Protein 6O2D (pdb70)

Structure (mmCIF, N/CA/C/O backbone):
data_6O2D
#
_entry.id   6O2D
#
_cell.length_a   55.160
_cell.length_b   55.160
_cell.length_c   206.640
_cell.angle_alpha   90.00
_cell.angle_beta   90.00
_cell.angle_gamma   90.00
#
_symmetry.space_group_name_H-M   'P 41 21 2'
#
loop_
_entity.id
_entity.type
_entity.pdbx_description
1 polymer 'Inner kinetochore subunit cnp3'
2 water water
#
loop_
_atom_site.group_PDB
_atom_site.id
_atom_site.type_symbol
_atom_site.label_atom_id
_atom_site.label_alt_id
_atom_site.label_comp_id
_atom_site.label_asym_id
_atom_site.label_entity_id
_atom_site.label_seq_id
_atom_site.pdbx_PDB_ins_code
_atom_site.Cartn_x
_atom_site.Cartn_y
_atom_site.Cartn_z
_atom_site.occupancy
_atom_site.B_iso_or_equiv
_atom_site.auth_seq_id
_atom_site.auth_comp_id
_atom_site.auth_asym_id
_atom_site.auth_atom_id
_atom_site.pdbx_PDB_model_num
ATOM 1 N N . TYR A 1 13 ? -8.341 42.826 -21.263 1.00 101.02 498 TYR A N 1
ATOM 2 C CA . TYR A 1 13 ? -9.329 43.681 -21.907 1.00 102.70 498 TYR A CA 1
ATOM 3 C C . TYR A 1 13 ? -10.531 42.888 -22.441 1.00 110.64 498 TYR A C 1
ATOM 4 O O . TYR A 1 13 ? -11.598 42.907 -21.822 1.00 116.00 498 TYR A O 1
ATOM 13 N N . LYS A 1 14 ? -10.362 42.193 -23.572 1.00 106.67 499 LYS A N 1
ATOM 14 C CA . LYS A 1 14 ? -11.479 41.481 -24.189 1.00 93.72 499 LYS A CA 1
ATOM 15 C C . LYS A 1 14 ? -11.950 40.326 -23.309 1.00 87.12 499 LYS A C 1
ATOM 16 O O . LYS A 1 14 ? -11.157 39.668 -22.630 1.00 75.69 499 LYS A O 1
ATOM 22 N N . ASP A 1 15 ? -13.264 40.074 -23.346 1.00 87.46 500 ASP A N 1
ATOM 23 C CA . ASP A 1 15 ? -13.869 39.044 -22.505 1.00 89.72 500 ASP A CA 1
ATOM 24 C C . ASP A 1 15 ? -13.736 37.654 -23.117 1.00 94.08 500 ASP A C 1
ATOM 25 O O . ASP A 1 15 ? -13.393 36.691 -22.422 1.00 106.92 500 ASP A O 1
ATOM 30 N N . GLU A 1 16 ? -14.010 37.533 -24.411 1.00 83.24 501 GLU A N 1
ATOM 31 C CA . GLU A 1 16 ? -13.757 36.322 -25.173 1.00 69.13 501 GLU A CA 1
ATOM 32 C C . GLU A 1 16 ? -12.788 36.678 -26.283 1.00 78.78 501 GLU A C 1
ATOM 33 O O . GLU A 1 16 ? -12.889 37.753 -26.881 1.00 91.77 501 GLU A O 1
ATOM 39 N N . ILE A 1 17 ? -11.837 35.791 -26.550 1.00 76.65 502 ILE A N 1
ATOM 40 C CA . ILE A 1 17 ? -10.839 36.024 -27.585 1.00 86.96 502 ILE A CA 1
ATOM 41 C C . ILE A 1 17 ? -10.944 34.894 -28.593 1.00 88.25 502 ILE A C 1
ATOM 42 O O . ILE A 1 17 ? -10.604 33.741 -28.296 1.00 91.43 502 ILE A O 1
ATOM 47 N N . ASN A 1 18 ? -11.419 35.229 -29.782 1.00 87.35 503 ASN A N 1
ATOM 48 C CA . ASN A 1 18 ? -11.474 34.300 -30.890 1.00 97.09 503 ASN A CA 1
ATOM 49 C C . ASN A 1 18 ? -10.231 34.456 -31.752 1.00 99.77 503 ASN A C 1
ATOM 50 O O . ASN A 1 18 ? -9.650 35.541 -31.855 1.00 101.05 503 ASN A O 1
ATOM 55 N N . CYS A 1 19 ? -9.825 33.352 -32.369 1.00 98.68 504 CYS A N 1
ATOM 56 C CA . CYS A 1 19 ? -8.580 33.315 -33.115 1.00 93.86 504 CYS A CA 1
ATOM 57 C C . CYS A 1 19 ? -8.647 32.199 -34.146 1.00 94.35 504 CYS A C 1
ATOM 58 O O . CYS A 1 19 ? -9.387 31.227 -33.982 1.00 93.53 504 CYS A O 1
ATOM 61 N N . GLU A 1 20 ? -7.880 32.366 -35.222 1.00 85.94 505 GLU A N 1
ATOM 62 C CA . GLU A 1 20 ? -7.765 31.351 -36.261 1.00 75.93 505 GLU A CA 1
ATOM 63 C C . GLU A 1 20 ? -6.594 30.439 -35.907 1.00 72.28 505 GLU A C 1
ATOM 64 O O . GLU A 1 20 ? -5.472 30.917 -35.725 1.00 80.62 505 GLU A O 1
ATOM 70 N N . VAL A 1 21 ? -6.846 29.133 -35.798 1.00 71.37 506 VAL A N 1
ATOM 71 C CA . VAL A 1 21 ? -5.832 28.193 -35.340 1.00 66.13 506 VAL A CA 1
ATOM 72 C C . VAL A 1 21 ? -5.735 27.031 -36.314 1.00 66.75 506 VAL A C 1
ATOM 73 O O . VAL A 1 21 ? -6.725 26.632 -36.937 1.00 79.47 506 VAL A O 1
ATOM 77 N N . LEU A 1 22 ? -4.533 26.467 -36.429 1.00 68.68 507 LEU A N 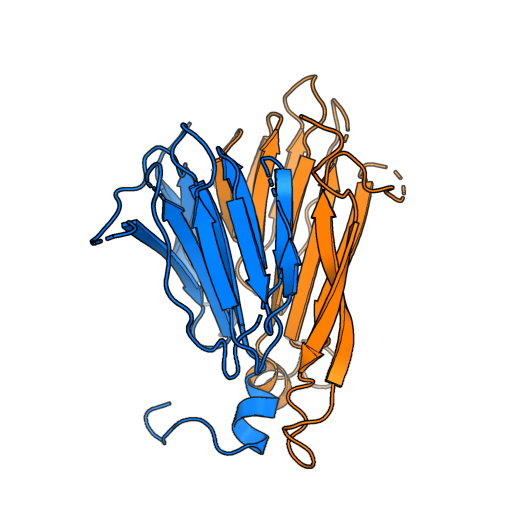1
ATOM 78 C CA . LEU A 1 22 ? -4.364 25.263 -37.235 1.00 66.81 507 LEU A CA 1
ATOM 79 C C . LEU A 1 22 ? -4.856 24.053 -36.466 1.00 78.66 507 LEU A C 1
ATOM 80 O O . LEU A 1 22 ? -4.907 24.047 -35.242 1.00 72.22 507 LEU A O 1
ATOM 85 N N . SER A 1 23 ? -5.208 23.014 -37.204 1.00 83.35 508 SER A N 1
ATOM 86 C CA . SER A 1 23 ? -6.026 21.945 -36.670 1.00 86.23 508 SER A CA 1
ATOM 87 C C . SER A 1 23 ? -5.234 20.732 -36.197 1.00 85.97 508 SER A C 1
ATOM 88 O O . SER A 1 23 ? -5.818 19.878 -35.524 1.00 91.43 508 SER A O 1
ATOM 91 N N . TRP A 1 24 ? -3.931 20.637 -36.492 1.00 86.57 509 TRP A N 1
ATOM 92 C CA . TRP A 1 24 ? -3.170 19.411 -36.211 1.00 80.69 509 TRP A CA 1
ATOM 93 C C . TRP A 1 24 ? -3.875 18.203 -36.838 1.00 83.94 509 TRP A C 1
ATOM 94 O O . TRP A 1 24 ? -3.939 17.116 -36.260 1.00 74.96 509 TRP A O 1
ATOM 105 N N . ASN A 1 25 ? -4.401 18.403 -38.048 1.00 92.12 510 ASN A N 1
ATOM 106 C CA . ASN A 1 25 ? -5.144 17.375 -38.774 1.00 89.58 510 ASN A CA 1
ATOM 107 C C . ASN A 1 25 ? -4.217 16.367 -39.427 1.00 82.59 510 ASN A C 1
ATOM 108 O O . ASN A 1 25 ? -3.258 16.739 -40.088 1.00 83.79 510 ASN A O 1
ATOM 113 N N . PRO A 1 29 ? -2.986 18.608 -43.076 1.00 77.74 514 PRO A N 1
ATOM 114 C CA . PRO A 1 29 ? -2.405 19.114 -41.826 1.00 83.08 514 PRO A CA 1
ATOM 115 C C . PRO A 1 29 ? -2.496 20.634 -41.678 1.00 87.74 514 PRO A C 1
ATOM 116 O O . PRO A 1 29 ? -2.224 21.166 -40.601 1.00 91.85 514 PRO A O 1
ATOM 120 N N . LYS A 1 30 ? -2.873 21.324 -42.752 1.00 85.61 515 LYS A N 1
ATOM 121 C CA . LYS A 1 30 ? -2.910 22.781 -42.770 1.00 91.43 515 LYS A CA 1
ATOM 122 C C . LYS A 1 30 ? -4.320 23.357 -42.658 1.00 98.31 515 LYS A C 1
ATOM 123 O O . LYS A 1 30 ? -4.490 24.579 -42.773 1.00 106.18 515 LYS A O 1
ATOM 129 N N . ALA A 1 31 ? -5.330 22.510 -42.461 1.00 94.53 516 ALA A N 1
ATOM 130 C CA . ALA A 1 31 ? -6.673 23.007 -42.200 1.00 91.84 516 ALA A CA 1
ATOM 131 C C . ALA A 1 31 ? -6.687 23.830 -40.913 1.00 94.39 516 ALA A C 1
ATOM 132 O O . ALA A 1 31 ? -5.855 23.654 -40.021 1.00 85.46 516 ALA A O 1
ATOM 134 N N . SER A 1 32 ? -7.663 24.733 -40.820 1.00 98.10 517 SER A N 1
ATOM 135 C CA . SER A 1 32 ? -7.664 25.743 -39.771 1.00 97.52 517 SER A CA 1
ATOM 136 C C . SER A 1 32 ? -9.072 25.992 -39.269 1.00 99.33 517 SER A C 1
ATOM 137 O O . SER A 1 32 ? -10.054 25.664 -39.933 1.00 110.20 517 SER A O 1
ATOM 140 N N . GLU A 1 33 ? -9.168 26.643 -38.109 1.00 95.05 518 GLU A N 1
ATOM 141 C CA . GLU A 1 33 ? -10.496 26.924 -37.598 1.00 84.14 518 GLU A CA 1
ATOM 142 C C . GLU A 1 33 ? -10.582 28.288 -36.941 1.00 81.82 518 GLU A C 1
ATOM 143 O O . GLU A 1 33 ? -9.597 28.980 -36.689 1.00 73.57 518 GLU A O 1
ATOM 149 N N . GLU A 1 34 ? -11.834 28.595 -36.659 1.00 92.83 519 GLU A N 1
ATOM 150 C CA . GLU A 1 34 ? -12.315 29.627 -35.764 1.00 88.08 519 GLU A CA 1
ATOM 151 C C . GLU A 1 34 ? -12.485 28.954 -34.398 1.00 90.80 519 GLU A C 1
ATOM 152 O O . GLU A 1 34 ? -13.234 27.980 -34.297 1.00 84.26 519 GLU A O 1
ATOM 158 N N . ARG A 1 35 ? -11.777 29.404 -33.356 1.00 90.56 520 ARG A N 1
ATOM 159 C CA . ARG A 1 35 ? -12.095 28.901 -32.015 1.00 79.78 520 ARG A CA 1
ATOM 160 C C . ARG A 1 35 ? -11.717 29.922 -30.939 1.00 88.56 520 ARG A C 1
ATOM 161 O O . ARG A 1 35 ? -10.742 30.677 -31.069 1.00 79.72 520 ARG A O 1
ATOM 169 N N . VAL A 1 36 ? -12.499 29.916 -29.859 1.00 89.55 521 VAL A N 1
ATOM 170 C CA . VAL A 1 36 ? -12.261 30.792 -28.714 1.00 79.56 521 VAL A CA 1
ATOM 171 C C . VAL A 1 36 ? -11.052 30.254 -27.952 1.00 75.86 521 VAL A C 1
ATOM 172 O O . VAL A 1 36 ? -11.107 29.163 -27.378 1.00 86.95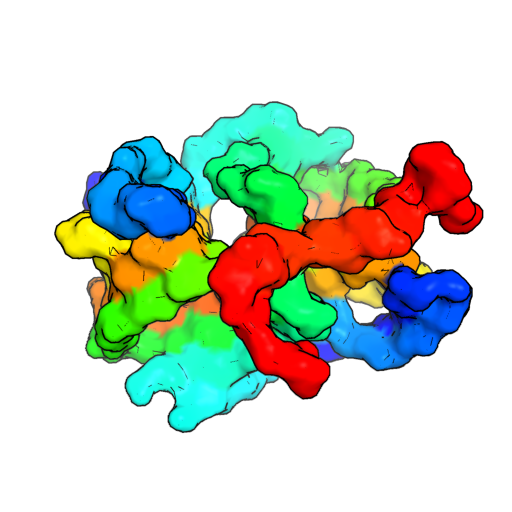 521 VAL A O 1
ATOM 176 N N . VAL A 1 37 ? -9.948 31.002 -27.962 1.00 65.85 522 VAL A N 1
ATOM 177 C CA . VAL A 1 37 ? -8.709 30.543 -27.340 1.00 71.14 522 VAL A CA 1
ATOM 178 C C . VAL A 1 37 ? -8.365 31.334 -26.084 1.00 76.95 522 VAL A C 1
ATOM 179 O O . VAL A 1 37 ? -7.288 31.133 -25.511 1.00 67.53 522 VAL A O 1
ATOM 183 N N . GLY A 1 38 ? -9.247 32.222 -25.634 1.00 73.53 523 GLY A N 1
ATOM 184 C CA . GLY A 1 38 ? -8.960 32.992 -24.442 1.00 57.76 523 GLY A CA 1
ATOM 185 C C . GLY A 1 38 ? -10.202 33.551 -23.785 1.00 74.48 523 GLY A C 1
ATOM 186 O O . GLY A 1 38 ? -11.141 33.985 -24.461 1.00 79.94 523 GLY A O 1
ATOM 187 N N . TYR A 1 39 ? -10.202 33.570 -22.456 1.00 75.53 524 TYR A N 1
ATOM 188 C CA . TYR A 1 39 ? -11.329 34.070 -21.688 1.00 73.21 524 TYR A CA 1
ATOM 189 C C . TYR A 1 39 ? -10.824 34.906 -20.522 1.00 70.18 524 TYR A C 1
ATOM 190 O O . TYR A 1 39 ? -9.752 34.647 -19.969 1.00 75.94 524 TYR A O 1
ATOM 199 N N . SER A 1 40 ? -11.598 35.924 -20.164 1.00 78.76 525 SER A N 1
ATOM 200 C CA . SER A 1 40 ? -11.432 36.609 -18.885 1.00 79.98 525 SER A CA 1
ATOM 201 C C . SER A 1 40 ? -12.410 35.984 -17.897 1.00 69.25 525 SER A C 1
ATOM 202 O O . SER A 1 40 ? -13.622 36.206 -17.995 1.00 62.31 525 SER A O 1
ATOM 205 N N . LEU A 1 41 ? -11.887 35.207 -16.950 1.00 65.71 526 LEU A N 1
ATOM 206 C CA . LEU A 1 41 ? -12.749 34.466 -16.032 1.00 67.19 526 LEU A CA 1
ATOM 207 C C . LEU A 1 41 ? -13.788 35.321 -15.306 1.00 77.71 526 LEU A C 1
ATOM 208 O O . LEU A 1 41 ? -14.934 34.857 -15.176 1.00 80.96 526 LEU A O 1
ATOM 213 N N . PRO A 1 42 ? -13.487 36.534 -14.817 1.00 77.48 527 PRO A N 1
ATOM 214 C CA . PRO A 1 42 ? -14.540 37.329 -14.158 1.00 73.98 527 PRO A CA 1
ATOM 215 C C . PRO A 1 42 ? -15.784 37.546 -15.005 1.00 84.45 527 PRO A C 1
ATOM 216 O O . PRO A 1 42 ? -16.882 37.664 -14.447 1.00 88.69 527 PRO A O 1
ATOM 220 N N . SER A 1 43 ? -15.662 37.582 -16.330 1.00 80.69 528 SER A N 1
ATOM 221 C CA . SER A 1 43 ? -16.809 37.822 -17.195 1.00 84.66 528 SER A CA 1
ATOM 222 C C . SER A 1 43 ? -17.420 36.531 -17.719 1.00 72.52 528 SER A C 1
ATOM 223 O O . SER A 1 43 ? -18.328 36.580 -18.553 1.00 76.63 528 SER A O 1
ATOM 226 N N . VAL A 1 44 ? -16.974 35.386 -17.230 1.00 64.95 529 VAL A N 1
ATOM 227 C CA . VAL A 1 44 ? -17.541 34.118 -17.665 1.00 71.15 529 VAL A CA 1
ATOM 228 C C . VAL A 1 44 ? -18.812 33.858 -16.872 1.00 80.80 529 VAL A C 1
ATOM 229 O O . VAL A 1 44 ? -18.808 33.900 -15.635 1.00 97.12 529 VAL A O 1
ATOM 233 N N . ASN A 1 45 ? -19.897 33.566 -17.585 1.00 78.96 530 ASN A N 1
ATOM 234 C CA . ASN A 1 45 ? -21.158 33.218 -16.948 1.00 79.69 530 ASN A CA 1
ATOM 235 C C . ASN A 1 45 ? -21.125 31.773 -16.478 1.00 79.02 530 ASN A C 1
ATOM 236 O O . ASN A 1 45 ? -20.630 30.885 -17.179 1.00 83.74 530 ASN A O 1
ATOM 241 N N . LEU A 1 46 ? -21.651 31.542 -15.280 1.00 78.60 531 LEU A N 1
ATOM 242 C CA . LEU A 1 46 ? -21.551 30.245 -14.632 1.00 72.90 531 LEU A CA 1
ATOM 243 C C . LEU A 1 46 ? -22.911 29.554 -14.604 1.00 71.24 531 LEU A C 1
ATOM 244 O O . LEU A 1 46 ? -23.966 30.161 -14.838 1.00 79.89 531 LEU A O 1
ATOM 249 N N . GLN A 1 47 ? -22.868 28.259 -14.304 1.00 75.23 532 GLN A N 1
ATOM 250 C CA . GLN A 1 47 ? -24.018 27.384 -14.442 1.00 83.11 532 GLN A CA 1
ATOM 251 C C . GLN A 1 47 ? -24.282 26.645 -13.139 1.00 81.19 532 GLN A C 1
ATOM 252 O O . GLN A 1 47 ? -23.362 26.396 -12.353 1.00 79.15 532 GLN A O 1
ATOM 258 N N . GLN A 1 48 ? -25.542 26.303 -12.908 1.00 87.00 533 GLN A N 1
ATOM 259 C CA . GLN A 1 48 ? -25.902 25.433 -11.779 1.00 93.56 533 GLN A CA 1
ATOM 260 C C . GLN A 1 48 ? -27.023 24.453 -12.100 1.00 97.83 533 GLN A C 1
ATOM 261 O O . GLN A 1 48 ? -27.091 23.361 -11.529 1.00 91.73 533 GLN A O 1
ATOM 267 N N . GLN A 1 53 ? -25.374 23.551 -5.589 1.00 83.08 538 GLN A N 1
ATOM 268 C CA . GLN A 1 53 ? -24.305 23.975 -4.689 1.00 96.98 538 GLN A CA 1
ATOM 269 C C . GLN A 1 53 ? -23.337 24.927 -5.392 1.00 103.45 538 GLN A C 1
ATOM 270 O O . GLN A 1 53 ? -23.508 26.147 -5.353 1.00 109.04 538 GLN A O 1
ATOM 276 N N . LEU A 1 54 ? -22.326 24.360 -6.041 1.00 92.21 539 LEU A N 1
ATOM 277 C CA . LEU A 1 54 ? -21.306 25.142 -6.721 1.00 91.08 539 LEU A CA 1
ATOM 278 C C . LEU A 1 54 ? -21.721 25.457 -8.163 1.00 80.81 539 LEU A C 1
ATOM 279 O O . LEU A 1 54 ? -22.657 24.867 -8.715 1.00 81.37 539 LEU A O 1
ATOM 284 N N . LYS A 1 55 ? -21.046 26.451 -8.745 1.00 59.00 540 LYS A N 1
ATOM 285 C CA . LYS A 1 55 ? -21.287 26.894 -10.113 1.00 71.29 540 LYS A CA 1
ATOM 286 C C . LYS A 1 55 ? -20.008 26.744 -10.935 1.00 73.59 540 LYS A C 1
ATOM 287 O O . LYS A 1 55 ? -18.898 26.792 -10.394 1.00 74.99 540 LYS A O 1
ATOM 293 N N . PHE A 1 56 ? -20.163 26.572 -12.250 1.00 66.33 541 PHE A N 1
ATOM 294 C CA . PHE A 1 56 ? -19.021 26.251 -13.099 1.00 74.53 541 PHE A CA 1
ATOM 295 C C . PHE A 1 56 ? -19.275 26.676 -14.539 1.00 76.45 541 PHE A C 1
ATOM 296 O O . PHE A 1 56 ? -20.405 26.963 -14.941 1.00 75.49 541 PHE A O 1
ATOM 304 N N . ALA A 1 57 ? -18.192 26.715 -15.316 1.00 69.08 542 ALA A N 1
ATOM 305 C CA . ALA A 1 57 ? -18.287 26.872 -16.761 1.00 65.71 542 ALA A CA 1
ATOM 306 C C . ALA A 1 57 ? -17.122 26.155 -17.423 1.00 72.01 542 ALA A C 1
ATOM 307 O O . ALA A 1 57 ? -15.973 26.317 -17.003 1.00 65.96 542 ALA A O 1
ATOM 309 N N . SER A 1 58 ? -17.430 25.346 -18.437 1.00 77.15 543 SER A N 1
ATOM 310 C CA . SER A 1 58 ? -16.420 24.714 -19.281 1.00 60.42 543 SER A CA 1
ATOM 311 C C . SER A 1 58 ? -15.944 25.699 -20.341 1.00 61.20 543 SER A C 1
ATOM 312 O O . SER A 1 58 ? -16.764 26.240 -21.084 1.00 85.95 543 SER A O 1
ATOM 315 N N . LEU A 1 59 ? -14.631 25.950 -20.401 1.00 64.63 544 LEU A N 1
ATOM 316 C CA . LEU A 1 59 ? -14.069 26.944 -21.312 1.00 62.26 544 LEU A CA 1
ATOM 317 C C . LEU A 1 59 ? -13.375 26.330 -22.519 1.00 65.88 544 LEU A C 1
ATOM 318 O O . LEU A 1 59 ? -13.728 26.636 -23.657 1.00 85.58 544 LEU A O 1
ATOM 323 N N . PHE A 1 60 ? -12.391 25.471 -22.297 1.00 64.45 545 PHE A N 1
ATOM 324 C CA . PHE A 1 60 ? -11.617 24.865 -23.369 1.00 73.94 545 PHE A CA 1
ATOM 325 C C . PHE A 1 60 ? -11.801 23.357 -23.353 1.00 78.14 545 PHE A C 1
ATOM 326 O O . PHE A 1 60 ? -11.661 22.722 -22.303 1.00 75.85 545 PHE A O 1
ATOM 334 N N . LYS A 1 61 ? -12.149 22.797 -24.506 1.00 81.54 546 LYS A N 1
ATOM 335 C CA . LYS A 1 61 ? -12.261 21.356 -24.677 1.00 73.88 546 LYS A CA 1
ATOM 336 C C . LYS A 1 61 ? -11.417 20.946 -25.866 1.00 66.49 546 LYS A C 1
ATOM 337 O O . LYS A 1 61 ? -11.586 21.491 -26.961 1.00 74.92 546 LYS A O 1
ATOM 343 N N . GLU A 1 62 ? -10.494 20.005 -25.656 1.00 62.80 547 GLU A N 1
ATOM 344 C CA . GLU A 1 62 ? -9.835 19.338 -26.788 1.00 74.91 547 GLU A CA 1
ATOM 345 C C . GLU A 1 62 ? -10.003 17.828 -26.580 1.00 73.84 547 GLU A C 1
ATOM 346 O O . GLU A 1 62 ? -9.090 17.123 -26.165 1.00 65.09 547 GLU A O 1
ATOM 352 N N . GLU A 1 63 ? -11.192 17.346 -26.927 1.00 89.57 548 GLU A N 1
ATOM 353 C CA . GLU A 1 63 ? -11.587 15.953 -26.808 1.00 95.69 548 GLU A CA 1
ATOM 354 C C . GLU A 1 63 ? -10.562 15.046 -27.471 1.00 82.89 548 GLU A C 1
ATOM 355 O O . GLU A 1 63 ? -10.026 15.371 -28.541 1.00 79.41 548 GLU A O 1
ATOM 361 N N . PRO A 1 64 ? -10.246 13.902 -26.845 1.00 74.11 549 PRO A N 1
ATOM 362 C CA . PRO A 1 64 ? -10.673 13.400 -25.523 1.00 66.30 549 PRO A CA 1
ATOM 363 C C . PRO A 1 64 ? -9.636 13.604 -24.413 1.00 71.18 549 PRO A C 1
ATOM 364 O O . PRO A 1 64 ? -9.837 13.121 -23.288 1.00 85.09 549 PRO A O 1
ATOM 368 N N . SER A 1 65 ? -8.528 14.287 -24.716 1.00 62.65 550 SER A N 1
ATOM 369 C CA . SER A 1 65 ? -7.371 14.296 -23.825 1.00 54.80 550 SER A CA 1
ATOM 370 C C . SER A 1 65 ? -7.367 15.428 -22.802 1.00 60.92 550 SER A C 1
ATOM 371 O O . SER A 1 65 ? -6.747 15.274 -21.747 1.00 48.05 550 SER A O 1
ATOM 374 N N . PHE A 1 66 ? -8.000 16.567 -23.078 1.00 51.97 551 PHE A N 1
ATOM 375 C CA . PHE A 1 66 ? -7.831 17.719 -22.201 1.00 57.98 551 PHE A CA 1
ATOM 376 C C . PHE A 1 66 ? -9.108 18.546 -22.116 1.00 61.23 551 PHE A C 1
ATOM 377 O O . PHE A 1 66 ? -9.841 18.681 -23.099 1.00 54.03 551 PHE A O 1
ATOM 385 N N . ALA A 1 67 ? -9.358 19.093 -20.926 1.00 56.79 552 ALA A N 1
ATOM 386 C CA . ALA A 1 67 ? -10.438 20.043 -20.706 1.00 56.47 552 ALA A CA 1
ATOM 387 C C . ALA A 1 67 ? -9.997 21.041 -19.645 1.00 54.46 552 ALA A C 1
ATOM 388 O O . ALA A 1 67 ? -9.135 20.737 -18.816 1.00 53.31 552 ALA A O 1
ATOM 390 N N . ALA A 1 68 ? -10.563 22.247 -19.699 1.00 52.38 553 ALA A N 1
ATOM 391 C CA . ALA A 1 68 ? -10.277 23.259 -18.688 1.00 49.90 553 ALA A CA 1
ATOM 392 C C . ALA A 1 68 ? -11.502 24.132 -18.483 1.00 57.78 553 ALA A C 1
ATOM 393 O O . ALA A 1 68 ? -12.317 24.307 -19.394 1.00 67.87 553 ALA A O 1
ATOM 395 N N . GLY A 1 69 ? -11.616 24.692 -17.286 1.00 55.77 554 GLY A N 1
ATOM 396 C CA . GLY A 1 69 ? -12.761 25.530 -17.000 1.00 54.34 554 GLY A CA 1
ATOM 397 C C . GLY A 1 69 ? -12.567 26.334 -15.738 1.00 53.30 554 GLY A C 1
ATOM 398 O O . GLY A 1 69 ? -11.458 26.448 -15.209 1.00 56.47 554 GLY A O 1
ATOM 399 N N . VAL A 1 70 ? -13.673 26.900 -15.266 1.00 61.52 555 VAL A N 1
ATOM 400 C CA . VAL A 1 70 ? -13.689 27.727 -14.069 1.00 66.42 555 VAL A CA 1
ATOM 401 C C . VAL A 1 70 ? -14.833 27.269 -13.170 1.00 65.78 555 VAL A C 1
ATOM 402 O O . VAL A 1 70 ? -15.931 26.967 -13.651 1.00 58.40 555 VAL A O 1
ATOM 406 N N . VAL A 1 71 ? -14.565 27.195 -11.864 1.00 65.78 556 VAL A N 1
ATOM 407 C CA . VAL A 1 71 ? -15.560 26.835 -10.857 1.00 61.19 556 VAL A CA 1
ATOM 408 C C . VAL A 1 71 ? -15.588 27.914 -9.779 1.00 55.73 556 VAL A C 1
ATOM 409 O O . VAL A 1 71 ? -14.540 28.442 -9.394 1.00 53.70 556 VAL A O 1
ATOM 413 N N . GLU A 1 72 ? -16.789 28.263 -9.313 1.00 52.31 557 GLU A N 1
ATOM 414 C CA . GLU A 1 72 ? -16.975 29.171 -8.184 1.00 69.38 557 GLU A CA 1
ATOM 415 C C . GLU A 1 72 ? -17.796 28.488 -7.095 1.00 61.06 557 GLU A C 1
ATOM 416 O O . GLU A 1 72 ? -18.942 28.098 -7.336 1.00 60.21 557 GLU A O 1
ATOM 430 N N . PRO A 1 74 ? -19.543 29.280 -3.386 1.00 67.37 559 PRO A N 1
ATOM 431 C CA . PRO A 1 74 ? -19.879 30.311 -2.397 1.00 70.02 559 PRO A CA 1
ATOM 432 C C . PRO A 1 74 ? -19.389 29.936 -1.003 1.00 60.20 559 PRO A C 1
ATOM 433 O O . PRO A 1 74 ? -18.946 28.818 -0.733 1.00 57.93 559 PRO A O 1
ATOM 437 N N . ALA A 1 75 ? -19.500 30.902 -0.094 1.00 62.90 560 ALA A N 1
ATOM 438 C CA . ALA A 1 75 ? -19.037 30.692 1.271 1.00 63.17 560 ALA A CA 1
ATOM 439 C C . ALA A 1 75 ? -19.826 29.568 1.936 1.00 68.84 560 ALA A C 1
ATOM 440 O O . ALA A 1 75 ? -21.056 29.509 1.837 1.00 65.17 560 ALA A O 1
ATOM 442 N N . GLY A 1 76 ? -19.104 28.669 2.605 1.00 65.97 561 GLY A N 1
ATOM 443 C CA . GLY A 1 76 ? -19.699 27.509 3.238 1.00 66.56 561 GLY A CA 1
ATOM 444 C C . GLY A 1 76 ? -20.125 26.405 2.293 1.00 81.67 561 GLY A C 1
ATOM 445 O O . GLY A 1 76 ? -20.889 25.521 2.695 1.00 78.84 561 GLY A O 1
ATOM 446 N N . ALA A 1 77 ? -19.650 26.421 1.047 1.00 79.29 562 ALA A N 1
ATOM 447 C CA . ALA A 1 77 ? -20.003 25.390 0.084 1.00 71.87 562 ALA A CA 1
ATOM 448 C C . ALA A 1 77 ? -19.061 24.202 0.215 1.00 67.02 562 ALA A C 1
ATOM 449 O O . ALA A 1 77 ? -17.878 24.351 0.543 1.00 61.55 562 ALA A O 1
ATOM 451 N N . GLU A 1 78 ? -19.609 23.011 -0.028 1.00 60.64 563 GLU A N 1
ATOM 452 C CA . GLU A 1 78 ? -18.878 21.752 0.091 1.00 67.52 563 GLU A CA 1
ATOM 453 C C . GLU A 1 78 ? -19.214 20.874 -1.106 1.00 71.62 563 GLU A C 1
ATOM 454 O O . GLU A 1 78 ? -20.382 20.523 -1.302 1.00 77.86 563 GLU A O 1
ATOM 460 N N . LYS A 1 79 ? -18.215 20.550 -1.925 1.00 64.27 564 LYS A N 1
ATOM 461 C CA . LYS A 1 79 ? -18.433 19.590 -3.004 1.00 61.33 564 LYS A CA 1
ATOM 462 C C . LYS A 1 79 ? -18.245 18.178 -2.465 1.00 63.57 564 LYS A C 1
ATOM 463 O O . LYS A 1 79 ? -17.134 17.829 -2.047 1.00 60.50 564 LYS A O 1
ATOM 469 N N . PRO A 1 80 ? -19.280 17.338 -2.470 1.00 58.76 565 PRO A N 1
ATOM 470 C CA . PRO A 1 80 ? -19.148 16.001 -1.881 1.00 58.55 565 PRO A CA 1
ATOM 471 C C . PRO A 1 80 ? -18.174 15.129 -2.662 1.00 59.71 565 PRO A C 1
ATOM 472 O O . PRO A 1 80 ? -17.900 15.349 -3.846 1.00 68.21 565 PRO A O 1
ATOM 476 N N . VAL A 1 81 ? -17.660 14.110 -1.964 1.00 56.22 566 VAL A N 1
ATOM 477 C CA . VAL A 1 81 ? -16.615 13.259 -2.518 1.00 53.22 566 VAL A CA 1
ATOM 478 C C . VAL A 1 81 ? -17.090 12.591 -3.800 1.00 62.56 566 VAL A C 1
ATOM 479 O O . VAL A 1 81 ? -18.200 12.046 -3.875 1.00 72.85 566 VAL A O 1
ATOM 483 N N . LYS A 1 82 ? -16.248 12.643 -4.820 1.00 64.39 567 LYS A N 1
ATOM 484 C CA . LYS A 1 82 ? -16.467 11.978 -6.094 1.00 66.69 567 LYS A CA 1
ATOM 485 C C . LYS A 1 82 ? -15.154 11.396 -6.547 1.00 62.82 567 LYS A C 1
ATOM 486 O O . LYS A 1 82 ? -14.075 11.860 -6.137 1.00 59.34 567 LYS A O 1
ATOM 492 N N . PRO A 1 83 ? -15.172 10.345 -7.375 1.00 55.79 568 PRO A N 1
ATOM 493 C CA . PRO A 1 83 ? -13.921 9.759 -7.857 1.00 49.90 568 PRO A CA 1
ATOM 494 C C . PRO A 1 83 ? -13.371 10.443 -9.100 1.00 54.36 568 PRO A C 1
ATOM 495 O O . PRO A 1 83 ? -14.109 10.875 -9.990 1.00 55.39 568 PRO A O 1
ATOM 499 N N . SER A 1 84 ? -12.037 10.547 -9.141 1.00 54.28 569 SER A N 1
ATOM 500 C CA . SER A 1 84 ? -11.345 11.085 -10.310 1.00 52.53 569 SER A CA 1
ATOM 501 C C . SER A 1 84 ? -11.242 10.074 -11.444 1.00 44.62 569 SER A C 1
ATOM 502 O O . SER A 1 84 ? -11.020 10.473 -12.590 1.00 56.59 569 SER A O 1
ATOM 505 N N . LYS A 1 85 ? -11.356 8.782 -11.140 1.00 54.18 570 LYS A N 1
ATOM 506 C CA . LYS A 1 85 ? -11.327 7.692 -12.121 1.00 48.94 570 LYS A CA 1
ATOM 507 C C . LYS A 1 85 ? -10.065 7.848 -12.968 1.00 53.12 570 LYS A C 1
ATOM 508 O O . LYS A 1 85 ? -8.969 7.961 -12.397 1.00 56.88 570 LYS A O 1
ATOM 514 N N . HIS A 1 86 ? -10.164 7.856 -14.298 1.00 47.31 571 HIS A N 1
ATOM 515 C CA . HIS A 1 86 ? -9.001 7.852 -15.179 1.00 43.43 571 HIS A CA 1
ATOM 516 C C . HIS A 1 86 ? -8.499 9.247 -15.527 1.00 45.78 571 HIS A C 1
ATOM 517 O O . HIS A 1 86 ? -7.627 9.375 -16.391 1.00 54.76 571 HIS A O 1
ATOM 524 N N . ASN A 1 87 ? -9.007 10.288 -14.875 1.00 41.15 572 ASN A N 1
ATOM 525 C CA . ASN A 1 87 ? -8.603 11.654 -15.170 1.00 41.56 572 ASN A CA 1
ATOM 526 C C . ASN A 1 87 ? -7.651 12.197 -14.109 1.00 49.74 572 ASN A C 1
ATOM 527 O O . ASN A 1 87 ? -7.800 11.917 -12.914 1.00 54.39 572 ASN A O 1
ATOM 532 N N . ILE A 1 88 ? -6.655 12.951 -14.568 1.00 47.96 573 ILE A N 1
ATOM 533 C CA . ILE A 1 88 ? -5.823 13.787 -13.712 1.00 39.31 573 ILE A CA 1
ATOM 534 C C . ILE A 1 88 ? -6.477 15.153 -13.640 1.00 44.47 573 ILE A C 1
ATOM 535 O O . ILE A 1 88 ? -6.730 15.778 -14.674 1.00 65.04 573 ILE A O 1
ATOM 548 N N . SER A 1 90 ? -6.200 19.109 -12.011 1.00 37.77 575 SER A N 1
ATOM 549 C CA . SER A 1 90 ? -5.365 20.122 -11.391 1.00 46.36 575 SER A CA 1
ATOM 550 C C . SER A 1 90 ? -6.233 21.342 -11.153 1.00 47.40 575 SER A C 1
ATOM 551 O O . SER A 1 90 ? -7.163 21.606 -11.921 1.00 47.71 575 SER A O 1
ATOM 554 N N . PHE A 1 91 ? -5.959 22.050 -10.062 1.00 59.59 576 PHE A N 1
ATOM 555 C CA . PHE A 1 91 ? -6.728 23.220 -9.663 1.00 47.28 576 PHE A CA 1
ATOM 556 C C . PHE A 1 91 ? -5.762 24.330 -9.296 1.00 49.13 576 PHE A C 1
ATOM 557 O O . PHE A 1 91 ? -4.779 24.101 -8.582 1.00 53.29 576 PHE A O 1
ATOM 565 N N . CYS A 1 92 ? -6.061 25.529 -9.777 1.00 46.08 577 CYS A N 1
ATOM 566 C CA . CYS A 1 92 ? -5.331 26.738 -9.434 1.00 49.57 577 CYS A CA 1
ATOM 567 C C . CYS A 1 92 ? -6.300 27.687 -8.735 1.00 57.26 577 CYS A C 1
ATOM 568 O O . CYS A 1 92 ? -7.385 27.946 -9.265 1.00 58.37 577 CYS A O 1
ATOM 571 N N . ILE A 1 93 ? -5.938 28.166 -7.539 1.00 53.31 578 ILE A N 1
ATOM 572 C CA . ILE A 1 93 ? -6.853 28.935 -6.697 1.00 53.79 578 ILE A CA 1
ATOM 573 C C . ILE A 1 93 ? -6.669 30.419 -6.992 1.00 53.26 578 ILE A C 1
ATOM 574 O O . ILE A 1 93 ? -5.604 30.992 -6.747 1.00 53.99 578 ILE A O 1
ATOM 579 N N . LEU A 1 94 ? -7.708 31.044 -7.530 1.00 51.86 579 LEU A N 1
ATOM 580 C CA . LEU A 1 94 ? -7.649 32.471 -7.818 1.00 56.57 579 LEU A CA 1
ATOM 581 C C . LEU A 1 94 ? -8.164 33.313 -6.662 1.00 61.69 579 LEU A C 1
ATOM 582 O O . LEU A 1 94 ? -7.769 34.480 -6.518 1.00 64.43 579 LEU A O 1
ATOM 587 N N . GLN A 1 95 ? -9.052 32.756 -5.849 1.00 60.48 580 GLN A N 1
ATOM 588 C CA . GLN A 1 95 ? -9.639 33.514 -4.757 1.00 61.35 580 GLN A CA 1
ATOM 589 C C . GLN A 1 95 ? -10.199 32.537 -3.735 1.00 62.34 580 GLN A C 1
ATOM 590 O O . GLN A 1 95 ? -10.664 31.447 -4.090 1.00 58.52 580 GLN A O 1
ATOM 596 N N . GLY A 1 96 ? -10.106 32.922 -2.463 1.00 61.69 581 GLY A N 1
ATOM 597 C CA . GLY A 1 96 ? -10.727 32.198 -1.367 1.00 57.65 581 GLY A CA 1
ATOM 598 C C . GLY A 1 96 ? -9.753 31.321 -0.604 1.00 58.63 581 GLY A C 1
ATOM 599 O O . GLY A 1 96 ? -8.534 31.355 -0.795 1.00 64.26 581 GLY A O 1
ATOM 600 N N . LYS A 1 97 ? -10.324 30.517 0.295 1.00 66.84 582 LYS A N 1
ATOM 601 C CA . LYS A 1 97 ? -9.578 29.539 1.078 1.00 62.81 582 LYS A CA 1
ATOM 602 C C . LYS A 1 97 ? -10.377 28.247 1.126 1.00 51.19 582 LYS A C 1
ATOM 603 O O . LYS A 1 97 ? -11.586 28.265 1.381 1.00 54.28 582 LYS A O 1
ATOM 609 N N . ILE A 1 98 ? -9.692 27.124 0.914 1.00 47.38 583 ILE A N 1
ATOM 610 C CA . ILE A 1 98 ? -10.351 25.833 0.797 1.00 62.03 583 ILE A CA 1
ATOM 611 C C . ILE A 1 98 ? -9.667 24.802 1.682 1.00 58.33 583 ILE A C 1
ATOM 612 O O . ILE A 1 98 ? -8.503 24.937 2.068 1.00 57.16 583 ILE A O 1
ATOM 617 N N . GLU A 1 99 ? -10.438 23.777 2.024 1.00 53.41 584 GLU A N 1
ATOM 618 C CA . GLU A 1 99 ? -9.941 22.548 2.619 1.00 54.80 584 GLU A CA 1
ATOM 619 C C . GLU A 1 99 ? -10.198 21.424 1.628 1.00 51.33 584 GLU A C 1
ATOM 620 O O . GLU A 1 99 ? -11.323 21.274 1.134 1.00 62.38 584 GLU A O 1
ATOM 626 N N . VAL A 1 100 ? -9.161 20.650 1.315 1.00 41.71 585 VAL A N 1
ATOM 627 C CA . VAL A 1 100 ? -9.243 19.635 0.271 1.00 57.45 585 VAL A CA 1
ATOM 628 C C . VAL A 1 100 ? -8.975 18.282 0.902 1.00 58.09 585 VAL A C 1
ATOM 629 O O . VAL A 1 100 ? -8.037 18.134 1.693 1.00 55.68 585 VAL A O 1
ATOM 633 N N . THR A 1 101 ? -9.825 17.314 0.587 1.00 54.65 586 THR A N 1
ATOM 634 C CA . THR A 1 101 ? -9.641 15.931 0.997 1.00 59.08 586 THR A CA 1
ATOM 635 C C . THR A 1 101 ? -9.318 15.116 -0.243 1.00 62.38 586 THR A C 1
ATOM 636 O O . THR A 1 101 ? -10.115 15.083 -1.184 1.00 51.48 586 THR A O 1
ATOM 640 N N . VAL A 1 102 ? -8.139 14.503 -0.263 1.00 64.11 587 VAL A N 1
ATOM 641 C CA . VAL A 1 102 ? -7.763 13.528 -1.282 1.00 52.35 587 VAL A CA 1
ATOM 642 C C . VAL A 1 102 ? -7.391 12.244 -0.550 1.00 64.76 587 VAL A C 1
ATOM 643 O O . VAL A 1 102 ? -6.426 12.225 0.228 1.00 59.05 587 VAL A O 1
ATOM 647 N N . ASN A 1 103 ? -8.191 11.192 -0.747 1.00 63.89 588 ASN A N 1
ATOM 648 C CA . ASN A 1 103 ? -7.920 9.874 -0.174 1.00 55.07 588 ASN A CA 1
ATOM 649 C C . ASN A 1 103 ? -7.862 9.934 1.356 1.00 59.66 588 ASN A C 1
ATOM 650 O O . ASN A 1 103 ? -6.936 9.426 1.995 1.00 69.24 588 ASN A O 1
ATOM 655 N N . ALA A 1 104 ? -8.877 10.570 1.944 1.00 54.52 589 ALA A N 1
ATOM 656 C CA . ALA A 1 104 ? -9.054 10.679 3.398 1.00 64.47 589 ALA A CA 1
ATOM 657 C C . ALA A 1 104 ? -7.933 11.465 4.087 1.00 62.84 589 ALA A C 1
ATOM 658 O O . ALA A 1 104 ? -7.793 11.402 5.306 1.00 62.16 589 ALA A O 1
ATOM 660 N N . THR A 1 105 ? -7.126 12.211 3.340 1.00 62.30 590 THR A N 1
ATOM 661 C CA . THR A 1 105 ? -6.185 13.172 3.903 1.00 54.12 590 THR A CA 1
ATOM 662 C C . THR A 1 105 ? -6.638 14.580 3.550 1.00 63.95 590 THR A C 1
ATOM 663 O O . THR A 1 105 ? -6.884 14.872 2.376 1.00 80.40 590 THR A O 1
ATOM 667 N N . THR A 1 106 ? -6.744 15.455 4.548 1.00 62.43 591 THR A N 1
ATOM 668 C CA . THR A 1 106 ? -7.238 16.808 4.322 1.00 59.38 591 THR A CA 1
ATOM 669 C C . THR A 1 106 ? -6.116 17.822 4.514 1.00 55.96 591 THR A C 1
ATOM 670 O O . THR A 1 106 ? -5.265 17.671 5.394 1.00 70.27 591 THR A O 1
ATOM 674 N N . PHE A 1 107 ? -6.114 18.847 3.665 1.00 60.30 592 PHE A N 1
ATOM 675 C CA . PHE A 1 107 ? -5.113 19.901 3.692 1.00 53.74 592 PHE A CA 1
ATOM 676 C C . PHE A 1 107 ? -5.793 21.203 3.295 1.00 52.93 592 PHE A C 1
ATOM 677 O O . PHE A 1 107 ? -6.779 21.213 2.549 1.00 60.92 592 PHE A O 1
ATOM 685 N N . ARG A 1 108 ? -5.236 22.306 3.778 1.00 52.04 593 ARG A N 1
ATOM 686 C CA . ARG A 1 108 ? -5.792 23.632 3.555 1.00 60.38 593 ARG A CA 1
ATOM 687 C C . ARG A 1 108 ? -4.941 24.413 2.574 1.00 56.91 593 ARG A C 1
ATOM 688 O O . ARG A 1 108 ? -3.708 24.379 2.642 1.00 60.03 593 ARG A O 1
ATOM 704 N N . LYS A 1 110 ? -5.003 28.176 -0.196 1.00 47.06 595 LYS A N 1
ATOM 705 C CA . LYS A 1 110 ? -5.579 29.502 -0.386 1.00 48.20 595 LYS A CA 1
ATOM 706 C C . LYS A 1 110 ? -5.104 30.050 -1.725 1.00 57.39 595 LYS A C 1
ATOM 707 O O . LYS A 1 110 ? -4.597 29.315 -2.582 1.00 67.07 595 LYS A O 1
ATOM 713 N N . LYS A 1 111 ? -5.269 31.361 -1.900 1.00 55.42 596 LYS A N 1
ATOM 714 C CA . LYS A 1 111 ? -5.013 32.004 -3.180 1.00 57.17 596 LYS A CA 1
ATOM 715 C C . LYS A 1 111 ? -3.566 31.772 -3.609 1.00 62.54 596 LYS A C 1
ATOM 716 O O . LYS A 1 111 ? -2.642 31.853 -2.796 1.00 80.10 596 LYS A O 1
ATOM 722 N N . ASP A 1 112 ? -3.386 31.456 -4.892 1.00 54.67 597 ASP A N 1
ATOM 723 C CA . ASP A 1 112 ? -2.093 31.201 -5.532 1.00 57.80 597 ASP A CA 1
ATOM 724 C C . ASP A 1 112 ? -1.510 29.852 -5.141 1.00 55.18 597 ASP A C 1
ATOM 725 O O . ASP A 1 112 ? -0.308 29.613 -5.313 1.00 63.15 597 ASP A O 1
ATOM 730 N N . GLY A 1 113 ? -2.344 28.966 -4.616 1.00 46.17 598 GLY A N 1
ATOM 731 C CA . GLY A 1 113 ? -1.976 27.588 -4.394 1.00 42.55 598 GLY A CA 1
ATOM 732 C C . GLY A 1 113 ? -2.515 26.733 -5.526 1.00 61.69 598 GLY A C 1
ATOM 733 O O . GLY A 1 113 ? -3.530 27.056 -6.142 1.00 53.32 598 GLY A O 1
ATOM 734 N N . VAL A 1 114 ? -1.804 25.656 -5.831 1.00 53.73 599 VAL A N 1
ATOM 735 C CA . VAL A 1 114 ? -2.257 24.711 -6.838 1.00 48.59 599 VAL A CA 1
ATOM 736 C C . VAL A 1 114 ? -2.177 23.314 -6.246 1.00 48.30 599 VAL A C 1
ATOM 737 O O . VAL A 1 114 ? -1.269 23.008 -5.466 1.00 45.61 599 VAL A O 1
ATOM 741 N N . PHE A 1 115 ? -3.149 22.478 -6.594 1.00 48.51 600 PHE A N 1
ATOM 742 C CA . PHE A 1 115 ? -3.130 21.086 -6.194 1.00 44.88 600 PHE A CA 1
ATOM 743 C C . PHE A 1 115 ? -3.669 20.223 -7.323 1.00 46.99 600 PHE A C 1
ATOM 744 O O . PHE A 1 115 ? -4.420 20.682 -8.190 1.00 45.43 600 PHE A O 1
ATOM 752 N N . ILE A 1 116 ? -3.269 18.960 -7.290 1.00 43.85 601 ILE A N 1
ATOM 753 C CA . ILE A 1 116 ? -3.653 17.956 -8.268 1.00 48.80 601 ILE A CA 1
ATOM 754 C C . ILE A 1 116 ? -4.439 16.859 -7.557 1.00 46.34 601 ILE A C 1
ATOM 755 O O . ILE A 1 116 ? -4.203 16.566 -6.381 1.00 52.46 601 ILE A O 1
ATOM 760 N N . VAL A 1 117 ? -5.385 16.254 -8.269 1.00 36.79 602 VAL A N 1
ATOM 761 C CA . VAL 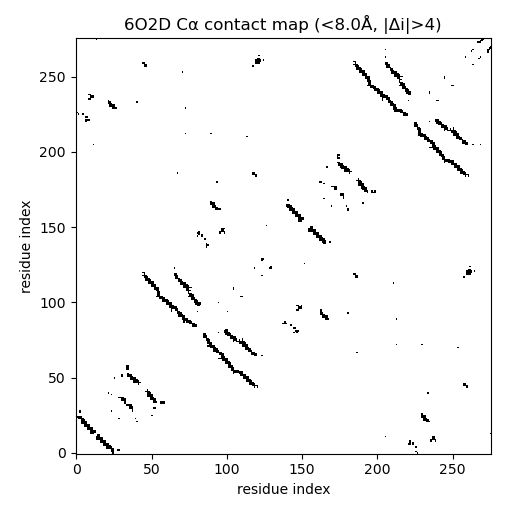A 1 117 ? -6.013 15.030 -7.778 1.00 38.92 602 VAL A CA 1
ATOM 762 C C . VAL A 1 117 ? -5.615 13.876 -8.692 1.00 49.96 602 VAL A C 1
ATOM 763 O O . VAL A 1 117 ? -6.121 13.772 -9.820 1.00 48.89 602 VAL A O 1
ATOM 767 N N . PRO A 1 118 ? -4.691 13.017 -8.266 1.00 37.47 603 PRO A N 1
ATOM 768 C CA . PRO A 1 118 ? -4.238 11.918 -9.129 1.00 34.40 603 PRO A CA 1
ATOM 769 C C . PRO A 1 118 ? -5.372 10.985 -9.525 1.00 44.98 603 PRO A C 1
ATOM 770 O O . PRO A 1 118 ? -6.451 10.972 -8.931 1.00 47.90 603 PRO A O 1
ATOM 774 N N . ARG A 1 119 ? -5.106 10.206 -10.570 1.00 46.22 604 ARG A N 1
ATOM 775 C CA . ARG A 1 119 ? -6.051 9.209 -11.054 1.00 54.03 604 ARG A CA 1
ATOM 776 C C . ARG A 1 119 ? -6.351 8.155 -9.994 1.00 48.61 604 ARG A C 1
ATOM 777 O O . ARG A 1 119 ? -5.495 7.787 -9.186 1.00 54.81 604 ARG A O 1
ATOM 785 N N . GLY A 1 120 ? -7.590 7.672 -10.005 1.00 53.83 605 GLY A N 1
ATOM 786 C CA . GLY A 1 120 ? -7.991 6.570 -9.147 1.00 57.08 605 GLY A CA 1
ATOM 787 C C . GLY A 1 120 ? -8.157 6.913 -7.683 1.00 55.39 605 GLY A C 1
ATOM 788 O O . GLY A 1 120 ? -7.987 6.039 -6.823 1.00 48.30 605 GLY A O 1
ATOM 789 N N . ASN A 1 121 ? -8.539 8.144 -7.375 1.00 53.60 606 ASN A N 1
ATOM 790 C CA . ASN A 1 121 ? -8.657 8.574 -5.995 1.00 61.68 606 ASN A CA 1
ATOM 791 C C . ASN A 1 121 ? -10.000 9.255 -5.778 1.00 67.37 606 ASN A C 1
ATOM 792 O O . ASN A 1 121 ? -10.725 9.585 -6.723 1.00 65.09 606 ASN A O 1
ATOM 797 N N . TYR A 1 122 ? -10.303 9.498 -4.508 1.00 58.11 607 TYR A N 1
ATOM 798 C CA . TYR A 1 122 ? -11.531 10.161 -4.110 1.00 56.29 607 TYR A CA 1
ATOM 799 C C . TYR A 1 122 ? -11.143 11.499 -3.514 1.00 51.70 607 TYR A C 1
ATOM 800 O O . TYR A 1 122 ? -10.134 11.603 -2.810 1.00 54.17 607 TYR A O 1
ATOM 809 N N . TYR A 1 123 ? -11.933 12.521 -3.816 1.00 54.88 608 TYR A N 1
ATOM 810 C CA . TYR A 1 123 ? -11.586 13.869 -3.412 1.00 51.28 608 TYR A CA 1
ATOM 811 C C . TYR A 1 123 ? -12.855 14.658 -3.143 1.00 46.97 608 TYR A C 1
ATOM 812 O O . TYR A 1 123 ? -13.911 14.386 -3.720 1.00 53.96 608 TYR A O 1
ATOM 821 N N . SER A 1 124 ? -12.728 15.654 -2.274 1.00 50.36 609 SER A N 1
ATOM 822 C CA . SER A 1 124 ? -13.797 16.604 -2.009 1.00 50.38 609 SER A CA 1
ATOM 823 C C . SER A 1 124 ? -13.157 17.956 -1.731 1.00 50.68 609 SER A C 1
ATOM 824 O O . SER A 1 124 ? -11.979 18.037 -1.374 1.00 48.87 609 SER A O 1
ATOM 827 N N . ILE A 1 125 ? -13.939 19.020 -1.908 1.00 49.11 610 ILE A N 1
ATOM 828 C CA . ILE A 1 125 ? -13.469 20.385 -1.700 1.00 58.22 610 ILE A CA 1
ATOM 829 C C . ILE A 1 125 ? -14.500 21.129 -0.875 1.00 56.26 610 ILE A C 1
ATOM 830 O O . ILE A 1 125 ? -15.707 21.022 -1.121 1.00 59.13 610 ILE A O 1
ATOM 835 N N . LYS A 1 126 ? -14.023 21.900 0.092 1.00 61.08 611 LYS A N 1
ATOM 836 C CA . LYS A 1 126 ? -14.896 22.690 0.950 1.00 69.16 611 LYS A CA 1
ATOM 837 C C . LYS A 1 126 ? -14.359 24.107 1.083 1.00 66.38 611 LYS A C 1
ATOM 838 O O . LYS A 1 126 ? -13.158 24.298 1.284 1.00 61.37 611 LYS A O 1
ATOM 844 N N . ASN A 1 127 ? -15.240 25.095 0.939 1.00 51.18 612 ASN A N 1
ATOM 845 C CA . ASN A 1 127 ? -14.877 26.487 1.179 1.00 59.58 612 ASN A CA 1
ATOM 846 C C . ASN A 1 127 ? -14.882 26.749 2.686 1.00 68.01 612 ASN A C 1
ATOM 847 O O . ASN A 1 127 ? -15.930 26.628 3.341 1.00 75.35 612 ASN A O 1
ATOM 852 N N . ILE A 1 128 ? -13.719 27.106 3.235 1.00 67.91 613 ILE A N 1
ATOM 853 C CA . ILE A 1 128 ? -13.561 27.358 4.666 1.00 67.32 613 ILE A CA 1
ATOM 854 C C . ILE A 1 128 ? -13.423 28.844 4.969 1.00 70.53 613 ILE A C 1
ATOM 855 O O . ILE A 1 128 ? -13.047 29.209 6.087 1.00 72.93 613 ILE A O 1
ATOM 860 N N . GLY A 1 129 ? -13.743 29.717 4.011 1.00 73.54 614 GLY A N 1
ATOM 861 C CA . GLY A 1 129 ? -13.551 31.144 4.167 1.00 60.31 614 GLY A CA 1
ATOM 862 C C . GLY A 1 129 ? -14.846 31.900 3.929 1.00 66.57 614 GLY A C 1
ATOM 863 O O . GLY A 1 129 ? -15.896 31.307 3.679 1.00 81.40 614 GLY A O 1
ATOM 864 N N . LYS A 1 130 ? -14.753 33.222 4.040 1.00 66.61 615 LYS A N 1
ATOM 865 C CA . LYS A 1 130 ? -15.935 34.059 3.885 1.00 81.25 615 LYS A CA 1
ATOM 866 C C . LYS A 1 130 ? -16.030 34.715 2.518 1.00 85.05 615 LYS A C 1
ATOM 867 O O . LYS A 1 130 ? -17.075 35.282 2.189 1.00 89.87 615 LYS A O 1
ATOM 873 N N . GLU A 1 131 ? -14.988 34.622 1.713 1.00 81.79 616 GLU A N 1
ATOM 874 C CA . GLU A 1 131 ? -15.065 34.939 0.299 1.00 77.14 616 GLU A CA 1
ATOM 875 C C . GLU A 1 131 ? -15.491 33.710 -0.494 1.00 85.69 616 GLU A C 1
ATOM 876 O O . GLU A 1 131 ? -15.196 32.568 -0.121 1.00 80.85 616 GLU A O 1
ATOM 882 N N . ALA A 1 132 ? -16.187 33.951 -1.601 1.00 90.74 617 ALA A N 1
ATOM 883 C CA . ALA A 1 132 ? -16.445 32.870 -2.538 1.00 76.70 617 ALA A CA 1
ATOM 884 C C . ALA A 1 132 ? -15.115 32.385 -3.096 1.00 72.36 617 ALA A C 1
ATOM 885 O O . ALA A 1 132 ? -14.168 33.159 -3.259 1.00 74.40 617 ALA A O 1
ATOM 887 N N . VAL A 1 133 ? -15.029 31.092 -3.359 1.00 77.85 618 VAL A N 1
ATOM 888 C CA . VAL A 1 133 ? -13.808 30.499 -3.887 1.00 72.70 618 VAL A CA 1
ATOM 889 C C . VAL A 1 133 ? -13.945 30.366 -5.394 1.00 65.50 618 VAL A C 1
ATOM 890 O O . VAL A 1 133 ? -15.026 30.049 -5.903 1.00 72.41 618 VAL A O 1
ATOM 894 N N . ARG A 1 134 ? -12.855 30.626 -6.111 1.00 52.89 619 ARG A N 1
ATOM 895 C CA . ARG A 1 134 ? -12.832 30.556 -7.566 1.00 54.42 619 ARG A CA 1
ATOM 896 C C . ARG A 1 134 ? -11.609 29.768 -7.983 1.00 52.33 619 ARG A C 1
ATOM 897 O O . ARG A 1 134 ? -10.498 30.057 -7.526 1.00 63.48 619 ARG A O 1
ATOM 905 N N . LEU A 1 135 ? -11.817 28.771 -8.839 1.00 47.33 620 LEU A N 1
ATOM 906 C CA . LEU A 1 135 ? -10.741 27.915 -9.301 1.00 54.33 620 LEU A CA 1
ATOM 907 C C . LEU A 1 135 ? -10.699 27.851 -10.818 1.00 55.89 620 LEU A C 1
ATOM 908 O O . LEU A 1 135 ? -11.738 27.817 -11.487 1.00 51.81 620 LEU A O 1
ATOM 913 N N . TYR A 1 136 ? -9.484 27.796 -11.346 1.00 50.79 621 TYR A N 1
ATOM 914 C CA . TYR A 1 136 ? -9.238 27.380 -12.711 1.00 48.38 621 TYR A CA 1
ATOM 915 C C . TYR A 1 136 ? -8.862 25.913 -12.631 1.00 41.31 621 TYR A C 1
ATOM 916 O O . TYR A 1 136 ? -7.927 25.554 -11.907 1.00 54.09 621 TYR A O 1
ATOM 925 N N . TYR A 1 137 ? -9.616 25.063 -13.315 1.00 39.77 622 TYR A N 1
ATOM 926 C CA . TYR A 1 137 ? -9.356 23.634 -13.294 1.00 42.29 622 TYR A CA 1
ATOM 927 C C . TYR A 1 137 ? -8.965 23.154 -14.684 1.00 54.20 622 TYR A C 1
ATOM 928 O O . TYR A 1 137 ? -9.303 23.772 -15.697 1.00 47.50 622 TYR A O 1
ATOM 937 N N . THR A 1 138 ? -8.202 22.071 -14.710 1.00 52.71 623 THR A N 1
ATOM 938 C CA . THR A 1 138 ? -7.925 21.309 -15.914 1.00 45.20 623 THR A CA 1
ATOM 939 C C . THR A 1 138 ? -8.103 19.846 -15.569 1.00 48.17 623 THR A C 1
ATOM 940 O O . THR A 1 138 ? -7.806 19.436 -14.444 1.00 51.88 623 THR A O 1
ATOM 944 N N . HIS A 1 139 ? -8.606 19.055 -16.506 1.00 44.37 624 HIS A N 1
ATOM 945 C CA . HIS A 1 139 ? -8.471 17.620 -16.332 1.00 48.22 624 HIS A CA 1
ATOM 946 C C . HIS A 1 139 ? -7.958 16.990 -17.613 1.00 48.73 624 HIS A C 1
ATOM 947 O O . HIS A 1 139 ? -8.293 17.412 -18.720 1.00 55.22 624 HIS A O 1
ATOM 954 N N . ALA A 1 140 ? -7.144 15.964 -17.441 1.00 56.13 625 ALA A N 1
ATOM 955 C CA . ALA A 1 140 ? -6.401 15.368 -18.526 1.00 43.12 625 ALA A CA 1
ATOM 956 C C . ALA A 1 140 ? -6.454 13.863 -18.339 1.00 46.22 625 ALA A C 1
ATOM 957 O O . ALA A 1 140 ? -6.685 13.368 -17.236 1.00 55.61 625 ALA A O 1
ATOM 959 N N . THR A 1 141 ? -6.271 13.133 -19.434 1.00 41.37 626 THR A N 1
ATOM 960 C CA . THR A 1 141 ? -6.329 11.682 -19.364 1.00 47.29 626 THR A CA 1
ATOM 961 C C . THR A 1 141 ? -5.338 11.103 -20.365 1.00 47.20 626 THR A C 1
ATOM 962 O O . THR A 1 141 ? -4.982 11.751 -21.353 1.00 58.92 626 THR A O 1
ATOM 966 N N . ASP A 1 142 ? -4.881 9.883 -20.091 1.00 41.74 627 ASP A N 1
ATOM 967 C CA . ASP A 1 142 ? -3.916 9.191 -20.941 1.00 52.74 627 ASP A CA 1
ATOM 968 C C . ASP A 1 142 ? -4.702 8.281 -21.884 1.00 52.09 627 ASP A C 1
ATOM 969 O O . ASP A 1 142 ? -5.079 7.164 -21.517 1.00 48.68 627 ASP A O 1
ATOM 974 N N . THR A 1 143 ? -4.916 8.755 -23.117 1.00 49.67 628 THR A N 1
ATOM 975 C CA . THR A 1 143 ? -5.825 8.071 -24.036 1.00 43.98 628 THR A CA 1
ATOM 976 C C . THR A 1 143 ? -5.307 6.694 -24.418 1.00 46.79 628 THR A C 1
ATOM 977 O O . THR A 1 143 ? -6.092 5.749 -24.560 1.00 58.25 628 THR A O 1
ATOM 981 N N . LEU A 1 144 ? -3.991 6.556 -24.596 1.00 52.86 629 LEU A N 1
ATOM 982 C CA . LEU A 1 144 ? -3.429 5.242 -24.904 1.00 59.78 629 LEU A CA 1
ATOM 983 C C . LEU A 1 144 ? -3.647 4.268 -23.748 1.00 67.68 629 LEU A C 1
ATOM 984 O O . LEU A 1 144 ? -4.154 3.158 -23.945 1.00 65.04 629 LEU A O 1
ATOM 989 N N . GLU A 1 145 ? -3.315 4.692 -22.521 1.00 73.54 630 GLU A N 1
ATOM 990 C CA . GLU A 1 145 ? -3.478 3.821 -21.358 1.00 65.01 630 GLU A CA 1
ATOM 991 C C . GLU A 1 145 ? -4.940 3.450 -21.148 1.00 59.28 630 GLU A C 1
ATOM 992 O O . GLU A 1 145 ? -5.255 2.298 -20.823 1.00 52.98 630 GLU A O 1
ATOM 998 N N . ASN A 1 146 ? -5.850 4.411 -21.344 1.00 54.00 631 ASN A N 1
ATOM 999 C CA . ASN A 1 146 ? -7.275 4.111 -21.240 1.00 54.36 631 ASN A CA 1
ATOM 1000 C C . ASN A 1 146 ? -7.682 3.024 -22.220 1.00 58.85 631 ASN A C 1
ATOM 1001 O O . ASN A 1 146 ? -8.489 2.146 -21.887 1.00 61.88 631 ASN A O 1
ATOM 1006 N N . LYS A 1 147 ? -7.138 3.074 -23.440 1.00 65.75 632 LYS A N 1
ATOM 1007 C CA . LYS A 1 147 ? -7.415 2.046 -24.437 1.00 68.88 632 LYS A CA 1
ATOM 1008 C C . LYS A 1 147 ? -6.851 0.702 -24.000 1.00 69.92 632 LYS A C 1
ATOM 1009 O O . LYS A 1 147 ? -7.490 -0.338 -24.205 1.00 58.29 632 LYS A O 1
ATOM 1015 N N . ARG A 1 148 ? -5.675 0.708 -23.349 1.00 70.34 633 ARG A N 1
ATOM 1016 C CA . ARG A 1 148 ? -5.060 -0.547 -22.937 1.00 72.88 633 ARG A CA 1
ATOM 1017 C C . ARG A 1 148 ? -5.867 -1.173 -21.815 1.00 69.37 633 ARG A C 1
ATOM 1018 O O . ARG A 1 148 ? -5.716 -2.366 -21.566 1.00 79.57 633 ARG A O 1
ATOM 1026 N N . ARG A 1 149 ? -6.695 -0.383 -21.121 1.00 73.34 634 ARG A N 1
ATOM 1027 C CA . ARG A 1 149 ? -7.473 -0.812 -19.960 1.00 72.47 634 ARG A CA 1
ATOM 1028 C C . ARG A 1 149 ? -8.935 -1.102 -20.282 1.00 73.79 634 ARG A C 1
ATOM 1029 O O . ARG A 1 149 ? -9.678 -1.526 -19.390 1.00 72.63 634 ARG A O 1
ATOM 1037 N N . GLY A 1 150 ? -9.376 -0.839 -21.508 1.00 64.90 635 GLY A N 1
ATOM 1038 C CA . GLY A 1 150 ? -10.747 -1.115 -21.895 1.00 57.34 635 GLY A CA 1
ATOM 1039 C C . GLY A 1 150 ? -11.762 -0.045 -21.575 1.00 59.87 635 GLY A C 1
ATOM 1040 O O . GLY A 1 150 ? -12.946 -0.356 -21.402 1.00 57.96 635 GLY A O 1
ATOM 1041 N N . ILE A 1 151 ? -11.354 1.216 -21.562 1.00 50.92 636 ILE A N 1
ATOM 1042 C CA . ILE A 1 151 ? -12.209 2.316 -21.147 1.00 49.29 636 ILE A CA 1
ATOM 1043 C C . ILE A 1 151 ? -12.708 3.045 -22.386 1.00 63.06 636 ILE A C 1
ATOM 1044 O O . ILE A 1 151 ? -11.909 3.490 -23.218 1.00 67.94 636 ILE A O 1
ATOM 1049 N N . GLY A 1 152 ? -14.017 3.167 -22.512 1.00 63.45 637 GLY A N 1
ATOM 1050 C CA . GLY A 1 152 ? -14.603 3.759 -23.704 1.00 54.04 637 GLY A CA 1
ATOM 1051 C C . GLY A 1 152 ? -15.254 2.738 -24.619 1.00 66.52 637 GLY A C 1
ATOM 1052 O O . GLY A 1 152 ? -14.761 1.618 -24.795 1.00 77.54 637 GLY A O 1
ATOM 1053 N N . ASP A 1 153 ? -16.390 3.118 -25.186 1.00 73.42 638 ASP A N 1
ATOM 1054 C CA . ASP A 1 153 ? -17.107 2.304 -26.156 1.00 72.62 638 ASP A CA 1
ATOM 1055 C C . ASP A 1 153 ? -16.698 2.689 -27.583 1.00 71.51 638 ASP A C 1
ATOM 1056 O O . ASP A 1 153 ? -15.948 3.642 -27.809 1.00 70.09 638 ASP A O 1
ATOM 1061 N N . PHE A 1 154 ? -17.207 1.935 -28.556 1.00 67.74 639 PHE A N 1
ATOM 1062 C CA . PHE A 1 154 ? -16.902 2.191 -29.964 1.00 76.89 639 PHE A CA 1
ATOM 1063 C C . PHE A 1 154 ? -17.429 3.514 -30.530 1.00 79.91 639 PHE A C 1
ATOM 1064 O O . PHE A 1 154 ? -16.927 3.958 -31.570 1.00 89.41 639 PHE A O 1
ATOM 1072 N N . PRO A 1 155 ? -18.399 4.204 -29.903 1.00 73.94 640 PRO A N 1
ATOM 1073 C CA . PRO A 1 155 ? -18.706 5.557 -30.389 1.00 75.56 640 PRO A CA 1
ATOM 1074 C C . PRO A 1 155 ? -17.637 6.575 -30.012 1.00 87.26 640 PRO A C 1
ATOM 1075 O O . PRO A 1 155 ? -17.845 7.782 -30.181 1.00 91.18 640 PRO A O 1
ATOM 1079 N N . ASN A 1 156 ? -16.491 6.093 -29.523 1.00 87.13 641 ASN A N 1
ATOM 1080 C CA . ASN A 1 156 ? -15.397 6.925 -29.014 1.00 73.92 641 ASN A CA 1
ATOM 1081 C C . ASN A 1 156 ? -15.905 8.033 -28.097 1.00 78.02 641 ASN A C 1
ATOM 1082 O O . ASN A 1 156 ? -16.535 7.763 -27.074 1.00 75.46 641 ASN A O 1
ATOM 1087 N N . TYR B 1 9 ? -4.845 32.669 9.206 1.00 75.54 494 TYR B N 1
ATOM 1088 C CA . TYR B 1 9 ? -3.498 32.655 9.768 1.00 73.64 494 TYR B CA 1
ATOM 1089 C C . TYR B 1 9 ? -2.532 31.977 8.801 1.00 73.45 494 TYR B C 1
ATOM 1090 O O . TYR B 1 9 ? -2.722 30.813 8.445 1.00 68.82 494 TYR B O 1
ATOM 1099 N N . ASP B 1 10 ? -1.497 32.711 8.376 1.00 71.85 495 ASP B N 1
ATOM 1100 C CA . ASP B 1 10 ? -0.608 32.218 7.325 1.00 67.51 495 ASP B CA 1
ATOM 1101 C C . ASP B 1 10 ? 0.117 30.937 7.720 1.00 71.95 495 ASP B C 1
ATOM 1102 O O . ASP B 1 10 ? 0.541 30.182 6.837 1.00 75.88 495 ASP B O 1
ATOM 1107 N N . ALA B 1 11 ? 0.260 30.668 9.020 1.00 72.60 496 ALA B N 1
ATOM 1108 C CA . ALA B 1 11 ? 1.013 29.509 9.484 1.00 70.73 496 ALA B CA 1
ATOM 1109 C C . ALA B 1 11 ? 0.282 28.190 9.262 1.00 74.55 496 ALA B C 1
ATOM 1110 O O . ALA B 1 11 ? 0.923 27.135 9.300 1.00 79.71 496 ALA B O 1
ATOM 1112 N N . PHE B 1 12 ? -1.026 28.219 9.012 1.00 72.16 497 PHE B N 1
ATOM 1113 C CA . PHE B 1 12 ? -1.823 27.008 8.871 1.00 59.87 497 PHE B CA 1
ATOM 1114 C C . PHE B 1 12 ? -1.979 26.558 7.423 1.00 68.37 497 PHE B C 1
ATOM 1115 O O . PHE B 1 12 ? -2.760 25.638 7.159 1.00 70.91 497 PHE B O 1
ATOM 1123 N N . TYR B 1 13 ? -1.246 27.172 6.488 1.00 73.76 498 TYR B N 1
ATOM 1124 C CA . TYR B 1 13 ? -1.338 26.888 5.054 1.00 61.73 498 TYR B CA 1
ATOM 1125 C C . TYR B 1 13 ? 0.035 26.434 4.572 1.00 63.42 498 TYR B C 1
ATOM 1126 O O . TYR B 1 13 ? 0.923 27.259 4.346 1.00 69.80 498 TYR B O 1
ATOM 1135 N N . LYS B 1 14 ? 0.202 25.126 4.409 1.00 58.80 499 LYS B N 1
ATOM 1136 C CA . LYS B 1 14 ? 1.501 24.570 4.067 1.00 62.54 499 LYS B CA 1
ATOM 1137 C C . LYS B 1 14 ? 1.943 24.984 2.661 1.00 64.09 499 LYS B C 1
ATOM 1138 O O . LYS B 1 14 ? 1.127 25.201 1.754 1.00 54.29 499 LYS B O 1
ATOM 1144 N N . ASP B 1 15 ? 3.262 25.098 2.494 1.00 59.25 500 ASP B N 1
ATOM 1145 C CA . ASP B 1 15 ? 3.836 25.516 1.220 1.00 59.87 500 ASP B CA 1
ATOM 1146 C C . ASP B 1 15 ? 3.886 24.358 0.235 1.00 55.92 500 ASP B C 1
ATOM 1147 O O . ASP B 1 15 ? 3.632 24.548 -0.960 1.00 67.54 500 ASP B O 1
ATOM 1152 N N . GLU B 1 16 ? 4.253 23.168 0.707 1.00 49.80 501 GLU B N 1
ATOM 1153 C CA . GLU B 1 16 ? 4.153 21.926 -0.054 1.00 50.19 501 GLU B CA 1
ATOM 1154 C C . GLU B 1 16 ? 3.275 20.942 0.708 1.00 54.46 501 GLU B C 1
ATOM 1155 O O . GLU B 1 16 ? 3.288 20.919 1.944 1.00 66.58 501 GLU B O 1
ATOM 1161 N N . ILE B 1 17 ? 2.500 20.146 -0.024 1.00 48.97 502 ILE B N 1
ATOM 1162 C CA . ILE B 1 17 ? 1.594 19.166 0.567 1.00 49.24 502 ILE B CA 1
ATOM 1163 C C . ILE B 1 17 ? 2.005 17.783 0.090 1.00 57.16 502 ILE B C 1
ATOM 1164 O O . ILE B 1 17 ? 1.866 17.462 -1.096 1.00 68.50 502 ILE B O 1
ATOM 1169 N N . ASN B 1 18 ? 2.502 16.958 0.999 1.00 69.87 503 ASN B N 1
ATOM 1170 C CA . ASN B 1 18 ? 2.714 15.556 0.689 1.00 65.01 503 ASN B CA 1
ATOM 1171 C C . ASN B 1 18 ? 1.492 14.790 1.166 1.00 55.63 503 ASN B C 1
ATOM 1172 O O . ASN B 1 18 ? 0.876 15.132 2.180 1.00 62.73 503 ASN B O 1
ATOM 1177 N N . CYS B 1 19 ? 1.149 13.740 0.434 1.00 52.17 504 CYS B N 1
ATOM 1178 C CA . CYS B 1 19 ? -0.082 13.034 0.734 1.00 52.06 504 CYS B CA 1
ATOM 1179 C C . CYS B 1 19 ? 0.027 11.627 0.175 1.00 65.07 504 CYS B C 1
ATOM 1180 O O . CYS B 1 19 ? 0.675 11.401 -0.850 1.00 74.43 504 CYS B O 1
ATOM 1183 N N . GLU B 1 20 ? -0.629 10.686 0.842 1.00 64.02 505 GLU B N 1
ATOM 1184 C CA . GLU B 1 20 ? -0.646 9.316 0.366 1.00 59.95 505 GLU B CA 1
ATOM 1185 C C . GLU B 1 20 ? -1.858 9.146 -0.538 1.00 57.83 505 GLU B C 1
ATOM 1186 O O . GLU B 1 20 ? -2.993 9.426 -0.134 1.00 49.50 505 GLU B O 1
ATOM 1192 N N . VAL B 1 21 ? -1.616 8.702 -1.764 1.00 52.55 506 VAL B N 1
ATOM 1193 C CA . VAL B 1 21 ? -2.664 8.601 -2.766 1.00 44.09 506 VAL B CA 1
ATOM 1194 C C . VAL B 1 21 ? -2.661 7.184 -3.301 1.00 44.57 506 VAL B C 1
ATOM 1195 O O . VAL B 1 21 ? -1.632 6.499 -3.297 1.00 48.22 506 VAL B O 1
ATOM 1199 N N . LEU B 1 22 ? -3.822 6.750 -3.779 1.00 50.85 507 LEU B N 1
ATOM 1200 C CA . LEU B 1 22 ? -3.889 5.472 -4.462 1.00 50.61 507 LEU B CA 1
ATOM 1201 C C . LEU B 1 22 ? -3.193 5.595 -5.807 1.00 59.42 507 LEU B C 1
ATOM 1202 O O . LEU B 1 22 ? -3.099 6.682 -6.384 1.00 54.76 507 LEU B O 1
ATOM 1207 N N . SER B 1 23 ? -2.701 4.466 -6.305 1.00 65.70 508 SER B N 1
ATOM 1208 C CA . SER B 1 23 ? -1.734 4.473 -7.392 1.00 65.93 508 SER B CA 1
ATOM 1209 C C . SER B 1 23 ? -2.364 4.276 -8.765 1.00 62.76 508 SER B C 1
ATOM 1210 O O . SER B 1 23 ? -1.663 4.426 -9.773 1.00 60.69 508 SER B O 1
ATOM 1213 N N . TRP B 1 24 ? -3.655 3.952 -8.824 1.00 51.34 509 TRP B N 1
ATOM 1214 C CA . TRP B 1 24 ? -4.315 3.572 -10.070 1.00 61.56 509 TRP B CA 1
ATOM 1215 C C . TRP B 1 24 ? -3.551 2.446 -10.762 1.00 67.55 509 TRP B C 1
ATOM 1216 O O . TRP B 1 24 ? -3.398 2.426 -11.986 1.00 69.12 509 TRP B O 1
ATOM 1227 N N . ASN B 1 25 ? -3.034 1.516 -9.958 1.00 63.85 510 ASN B N 1
ATOM 1228 C CA . ASN B 1 25 ? -2.328 0.355 -10.478 1.00 59.89 510 ASN B CA 1
ATOM 1229 C C . ASN B 1 25 ? -3.364 -0.677 -10.894 1.00 77.98 510 ASN B C 1
ATOM 1230 O O . ASN B 1 25 ? -4.161 -1.124 -10.062 1.00 93.86 510 ASN B O 1
ATOM 1235 N N . GLU B 1 26 ? -3.368 -1.043 -12.178 1.00 81.87 511 GLU B N 1
ATOM 1236 C CA . GLU B 1 26 ? -4.405 -1.939 -12.683 1.00 86.43 511 GLU B CA 1
ATOM 1237 C C . GLU B 1 26 ? -4.337 -3.292 -11.991 1.00 83.92 511 GLU B C 1
ATOM 1238 O O . GLU B 1 26 ? -5.365 -3.856 -11.597 1.00 79.91 511 GLU B O 1
ATOM 1244 N N . GLN B 1 27 ? -3.125 -3.824 -11.831 1.00 86.03 512 GLN B N 1
ATOM 1245 C CA . GLN B 1 27 ? -2.947 -5.100 -11.148 1.00 93.43 512 GLN B CA 1
ATOM 1246 C C . GLN B 1 27 ? -3.388 -5.008 -9.689 1.00 96.31 512 GLN B C 1
ATOM 1247 O O . GLN B 1 27 ? -4.204 -5.813 -9.225 1.00 96.95 512 GLN B O 1
ATOM 1253 N N . ASN B 1 28 ? -2.874 -4.016 -8.956 1.00 98.42 513 ASN B N 1
ATOM 1254 C CA . ASN B 1 28 ? -3.184 -3.817 -7.539 1.00 92.18 513 ASN B CA 1
ATOM 1255 C C . ASN B 1 28 ? -3.900 -2.484 -7.372 1.00 83.81 513 ASN B C 1
ATOM 1256 O O . ASN B 1 28 ? -3.255 -1.438 -7.183 1.00 75.71 513 ASN B O 1
ATOM 1261 N N . PRO B 1 29 ? -5.235 -2.474 -7.425 1.00 79.87 514 PRO B N 1
ATOM 1262 C CA . PRO B 1 29 ? -5.973 -1.209 -7.292 1.00 61.11 514 PRO B CA 1
ATOM 1263 C C . PRO B 1 29 ? -5.873 -0.585 -5.913 1.00 68.40 514 PRO B C 1
ATOM 1264 O O . PRO B 1 29 ? -6.269 0.577 -5.751 1.00 71.29 514 PRO B O 1
ATOM 1268 N N . LYS B 1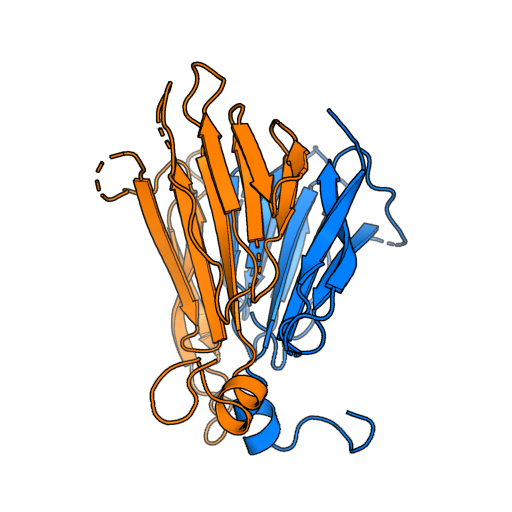 30 ? -5.364 -1.308 -4.919 1.00 73.74 515 LYS B N 1
ATOM 1269 C CA . LYS B 1 30 ? -5.254 -0.786 -3.567 1.00 74.51 515 LYS B CA 1
ATOM 1270 C C . LYS B 1 30 ? -3.836 -0.355 -3.219 1.00 72.72 515 LYS B C 1
ATOM 1271 O O . LYS B 1 30 ? -3.612 0.151 -2.115 1.00 70.57 515 LYS B O 1
ATOM 1277 N N . ALA B 1 31 ? -2.884 -0.515 -4.137 1.00 66.76 516 ALA B N 1
ATOM 1278 C CA . ALA B 1 31 ? -1.540 -0.010 -3.901 1.00 60.21 516 ALA B CA 1
ATOM 1279 C C . ALA B 1 31 ? -1.566 1.508 -3.767 1.00 56.29 516 ALA B C 1
ATOM 1280 O O . ALA B 1 31 ? -2.442 2.188 -4.306 1.00 57.72 516 ALA B O 1
ATOM 1282 N N . SER B 1 32 ? -0.590 2.040 -3.034 1.00 57.03 517 SER B N 1
ATOM 1283 C CA . SER B 1 32 ? -0.604 3.442 -2.649 1.00 53.96 517 SER B CA 1
ATOM 1284 C C . SER B 1 32 ? 0.814 3.987 -2.664 1.00 47.37 517 SER B C 1
ATOM 1285 O O . SER B 1 32 ? 1.792 3.235 -2.693 1.00 61.34 517 SER B O 1
ATOM 1288 N N . GLU B 1 33 ? 0.914 5.313 -2.701 1.00 45.88 518 GLU B N 1
ATOM 1289 C CA . GLU B 1 33 ? 2.210 5.974 -2.669 1.00 53.25 518 GLU B CA 1
ATOM 1290 C C . GLU B 1 33 ? 2.075 7.326 -1.988 1.00 57.94 518 GLU B C 1
ATOM 1291 O O . GLU B 1 33 ? 0.976 7.866 -1.844 1.00 54.11 518 GLU B O 1
ATOM 1297 N N . GLU B 1 34 ? 3.214 7.878 -1.596 1.00 62.81 519 GLU B N 1
ATOM 1298 C CA . GLU B 1 34 ? 3.299 9.273 -1.194 1.00 68.39 519 GLU B CA 1
ATOM 1299 C C . GLU B 1 34 ? 3.690 10.091 -2.415 1.00 57.60 519 GLU B C 1
ATOM 1300 O O . GLU B 1 34 ? 4.653 9.753 -3.105 1.00 59.82 519 GLU B O 1
ATOM 1306 N N . ARG B 1 35 ? 2.944 11.157 -2.678 1.00 52.09 520 ARG B N 1
ATOM 1307 C CA . ARG B 1 35 ? 3.251 12.055 -3.777 1.00 52.18 520 ARG B CA 1
ATOM 1308 C C . ARG B 1 35 ? 2.877 13.479 -3.392 1.00 54.94 520 ARG B C 1
ATOM 1309 O O . ARG B 1 35 ? 1.898 13.709 -2.676 1.00 56.58 520 ARG B O 1
ATOM 1317 N N . VAL B 1 36 ? 3.675 14.433 -3.867 1.00 50.25 521 VAL B N 1
ATOM 1318 C CA . VAL B 1 36 ? 3.428 15.848 -3.597 1.00 53.37 521 VAL B CA 1
ATOM 1319 C C . VAL B 1 36 ? 2.252 16.303 -4.461 1.00 55.33 521 VAL B C 1
ATOM 1320 O O . VAL B 1 36 ? 2.368 16.376 -5.687 1.00 62.85 521 VAL B O 1
ATOM 1324 N N . VAL B 1 37 ? 1.117 16.602 -3.830 1.00 48.20 522 VAL B N 1
ATOM 1325 C CA . VAL B 1 37 ? -0.109 16.930 -4.546 1.00 48.41 522 VAL B CA 1
ATOM 1326 C C . VAL B 1 37 ? -0.486 18.396 -4.399 1.00 49.89 522 VAL B C 1
ATOM 1327 O O . VAL B 1 37 ? -1.576 18.788 -4.822 1.00 60.41 522 VAL B O 1
ATOM 1331 N N . GLY B 1 38 ? 0.373 19.217 -3.795 1.00 49.56 523 GLY B N 1
ATOM 1332 C CA . GLY B 1 38 ? 0.057 20.629 -3.659 1.00 49.51 523 GLY B CA 1
ATOM 1333 C C . GLY B 1 38 ? 1.236 21.548 -3.407 1.00 48.85 523 GLY B C 1
ATOM 1334 O O . GLY B 1 38 ? 2.175 21.179 -2.699 1.00 49.14 523 GLY B O 1
ATOM 1335 N N . TYR B 1 39 ? 1.200 22.747 -3.989 1.00 52.04 524 TYR B N 1
ATOM 1336 C CA . TYR B 1 39 ? 2.237 23.754 -3.803 1.00 54.26 524 TYR B CA 1
ATOM 1337 C C . TYR B 1 39 ? 1.589 25.122 -3.683 1.00 59.82 524 TYR B C 1
ATOM 1338 O O . TYR B 1 39 ? 0.597 25.418 -4.357 1.00 60.46 524 TYR B O 1
ATOM 1347 N N . SER B 1 40 ? 2.189 25.973 -2.859 1.00 56.45 525 SER B N 1
ATOM 1348 C CA . SER B 1 40 ? 1.869 27.394 -2.855 1.00 57.37 525 SER B CA 1
ATOM 1349 C C . SER B 1 40 ? 2.866 28.077 -3.784 1.00 58.75 525 SER B C 1
ATOM 1350 O O . SER B 1 40 ? 4.048 28.203 -3.446 1.00 52.20 525 SER B O 1
ATOM 1353 N N . LEU B 1 41 ? 2.390 28.504 -4.956 1.00 58.07 526 LEU B N 1
ATOM 1354 C CA . LEU B 1 41 ? 3.278 29.045 -5.985 1.00 56.35 526 LEU B CA 1
ATOM 1355 C C . LEU B 1 41 ? 4.186 30.179 -5.511 1.00 64.84 526 LEU B C 1
ATOM 1356 O O . LEU B 1 41 ? 5.373 30.158 -5.871 1.00 69.72 526 LEU B O 1
ATOM 1361 N N . PRO B 1 42 ? 3.741 31.155 -4.711 1.00 72.16 527 PRO B N 1
ATOM 1362 C CA . PRO B 1 42 ? 4.681 32.203 -4.276 1.00 74.49 527 PRO B CA 1
ATOM 1363 C C . PRO B 1 42 ? 5.948 31.675 -3.613 1.00 78.48 527 PRO B C 1
ATOM 1364 O O . PRO B 1 42 ? 6.999 32.318 -3.724 1.00 81.78 527 PRO B O 1
ATOM 1368 N N . SER B 1 43 ? 5.896 30.513 -2.961 1.00 67.70 528 SER B N 1
ATOM 1369 C CA . SER B 1 43 ? 7.041 29.973 -2.239 1.00 76.40 528 SER B CA 1
ATOM 1370 C C . SER B 1 43 ? 7.848 28.946 -3.039 1.00 78.07 528 SER B C 1
ATOM 1371 O O . SER B 1 43 ? 8.760 28.325 -2.477 1.00 77.83 528 SER B O 1
ATOM 1374 N N . VAL B 1 44 ? 7.559 28.773 -4.332 1.00 71.22 529 VAL B N 1
ATOM 1375 C CA . VAL B 1 44 ? 8.280 27.816 -5.172 1.00 60.25 529 VAL B CA 1
ATOM 1376 C C . VAL B 1 44 ? 9.563 28.447 -5.700 1.00 65.52 529 VAL B C 1
ATOM 1377 O O . VAL B 1 44 ? 9.550 29.582 -6.194 1.00 63.22 529 VAL B O 1
ATOM 1381 N N . ASN B 1 45 ? 10.678 27.716 -5.581 1.00 72.43 530 ASN B N 1
ATOM 1382 C CA . ASN B 1 45 ? 11.944 28.134 -6.179 1.00 82.77 530 ASN B CA 1
ATOM 1383 C C . ASN B 1 45 ? 11.993 27.779 -7.660 1.00 77.00 530 ASN B C 1
ATOM 1384 O O . ASN B 1 45 ? 11.569 26.694 -8.078 1.00 74.66 530 ASN B O 1
ATOM 1389 N N . LEU B 1 46 ? 12.488 28.722 -8.449 1.00 76.97 531 LEU B N 1
ATOM 1390 C CA . LEU B 1 46 ? 12.497 28.635 -9.898 1.00 84.61 531 LEU B CA 1
ATOM 1391 C C . LEU B 1 46 ? 13.925 28.590 -10.433 1.00 91.68 531 LEU B C 1
ATOM 1392 O O . LEU B 1 46 ? 14.882 28.885 -9.711 1.00 86.96 531 LEU B O 1
ATOM 1397 N N . GLN B 1 47 ? 14.054 28.196 -11.705 1.00 87.52 532 GLN B N 1
ATOM 1398 C CA . GLN B 1 47 ? 15.351 28.037 -12.379 1.00 93.24 532 GLN B CA 1
ATOM 1399 C C . GLN B 1 47 ? 15.324 28.823 -13.684 1.00 88.57 532 GLN B C 1
ATOM 1400 O O . GLN B 1 47 ? 14.254 29.004 -14.279 1.00 80.66 532 GLN B O 1
ATOM 1406 N N . GLN B 1 53 ? 15.086 34.932 -20.813 1.00 98.09 538 GLN B N 1
ATOM 1407 C CA . GLN B 1 53 ? 14.957 35.378 -19.428 1.00 94.07 538 GLN B CA 1
ATOM 1408 C C . GLN B 1 53 ? 13.547 35.142 -18.901 1.00 94.19 538 GLN B C 1
ATOM 1409 O O . GLN B 1 53 ? 12.683 36.041 -18.898 1.00 105.04 538 GLN B O 1
ATOM 1415 N N . LEU B 1 54 ? 13.329 33.907 -18.458 1.00 82.96 539 LEU B N 1
ATOM 1416 C CA . LEU B 1 54 ? 12.123 33.553 -17.725 1.00 85.52 539 LEU B CA 1
ATOM 1417 C C . LEU B 1 54 ? 12.427 32.487 -16.678 1.00 87.07 539 LEU B C 1
ATOM 1418 O O . LEU B 1 54 ? 13.450 31.811 -16.718 1.00 76.48 539 LEU B O 1
ATOM 1423 N N . LYS B 1 55 ? 11.465 32.274 -15.796 1.00 79.59 540 LYS B N 1
ATOM 1424 C CA . LYS B 1 55 ? 11.586 31.375 -14.665 1.00 85.86 540 LYS B CA 1
ATOM 1425 C C . LYS B 1 55 ? 10.616 30.229 -14.857 1.00 75.77 540 LYS B C 1
ATOM 1426 O O . LYS B 1 55 ? 9.588 30.373 -15.515 1.00 81.65 540 LYS B O 1
ATOM 1432 N N . PHE B 1 56 ? 10.980 29.076 -14.331 1.00 70.91 541 PHE B N 1
ATOM 1433 C CA . PHE B 1 56 ? 9.966 28.056 -14.317 1.00 74.13 541 PHE B CA 1
ATOM 1434 C C . PHE B 1 56 ? 10.360 26.985 -13.324 1.00 62.70 541 PHE B C 1
ATOM 1435 O O . PHE B 1 56 ? 11.521 26.859 -12.907 1.00 63.88 541 PHE B O 1
ATOM 1443 N N . ALA B 1 57 ? 9.344 26.230 -12.945 1.00 59.12 542 ALA B N 1
ATOM 1444 C CA . ALA B 1 57 ? 9.516 24.999 -12.208 1.00 55.28 542 ALA B CA 1
ATOM 1445 C C . ALA B 1 57 ? 8.347 24.107 -12.584 1.00 50.72 542 ALA B C 1
ATOM 1446 O O . ALA B 1 57 ? 7.191 24.540 -12.546 1.00 53.87 542 ALA B O 1
ATOM 1448 N N . SER B 1 58 ? 8.656 22.879 -12.965 1.00 51.10 543 SER B N 1
ATOM 1449 C CA . SER B 1 58 ? 7.633 21.870 -13.184 1.00 60.88 543 SER B CA 1
ATOM 1450 C C . SER B 1 58 ? 7.243 21.291 -11.827 1.00 59.72 543 SER B C 1
ATOM 1451 O O . SER B 1 58 ? 8.104 20.827 -11.074 1.00 56.45 543 SER B O 1
ATOM 1454 N N . LEU B 1 59 ? 5.954 21.355 -11.501 1.00 61.92 544 LEU B N 1
ATOM 1455 C CA . LEU B 1 59 ? 5.439 20.970 -10.191 1.00 49.19 544 LEU B CA 1
ATOM 1456 C C . LEU B 1 59 ? 4.789 19.594 -10.184 1.00 52.97 544 LEU B C 1
ATOM 1457 O O . LEU B 1 59 ? 5.107 18.764 -9.329 1.00 59.71 544 LEU B O 1
ATOM 1462 N N . PHE B 1 60 ? 3.855 19.355 -11.103 1.00 62.62 545 PHE B N 1
ATOM 1463 C CA . PHE B 1 60 ? 3.125 18.101 -11.205 1.00 50.97 545 PHE B CA 1
ATOM 1464 C C . PHE B 1 60 ? 3.491 17.450 -12.526 1.00 63.31 545 PHE B C 1
ATOM 1465 O O . PHE B 1 60 ? 3.378 18.080 -13.583 1.00 63.90 545 PHE B O 1
ATOM 1473 N N . LYS B 1 61 ? 3.906 16.190 -12.473 1.00 73.20 546 LYS B N 1
ATOM 1474 C CA . LYS B 1 61 ? 4.275 15.452 -13.672 1.00 64.73 546 LYS B CA 1
ATOM 1475 C C . LYS B 1 61 ? 3.448 14.182 -13.754 1.00 52.62 546 LYS B C 1
ATOM 1476 O O . LYS B 1 61 ? 3.515 13.334 -12.856 1.00 54.96 546 LYS B O 1
ATOM 1482 N N . GLU B 1 62 ? 2.710 14.026 -14.850 1.00 38.74 547 GLU B N 1
ATOM 1483 C CA . GLU B 1 62 ? 2.070 12.758 -15.170 1.00 50.56 547 GLU B CA 1
ATOM 1484 C C . GLU B 1 62 ? 2.532 12.335 -16.564 1.00 60.47 547 GLU B C 1
ATOM 1485 O O . GLU B 1 62 ? 1.779 12.408 -17.537 1.00 63.56 547 GLU B O 1
ATOM 1491 N N . GLU B 1 63 ? 3.792 11.913 -16.649 1.00 59.75 548 GLU B N 1
ATOM 1492 C CA . GLU B 1 63 ? 4.354 11.494 -17.923 1.00 70.97 548 GLU B CA 1
ATOM 1493 C C . GLU B 1 63 ? 3.609 10.262 -18.431 1.00 69.49 548 GLU B C 1
ATOM 1494 O O . GLU B 1 63 ? 3.278 9.366 -17.648 1.00 78.07 548 GLU B O 1
ATOM 1500 N N . PRO B 1 64 ? 3.342 10.174 -19.737 1.00 64.92 549 PRO B N 1
ATOM 1501 C CA . PRO B 1 64 ? 3.661 11.197 -20.739 1.00 57.20 549 PRO B CA 1
ATOM 1502 C C . PRO B 1 64 ? 2.499 12.124 -21.105 1.00 62.00 549 PRO B C 1
ATOM 1503 O O . PRO B 1 64 ? 2.654 12.947 -22.003 1.00 84.84 549 PRO B O 1
ATOM 1507 N N . SER B 1 65 ? 1.358 12.010 -20.428 1.00 60.76 550 SER B N 1
ATOM 1508 C CA . SER B 1 65 ? 0.149 12.681 -20.898 1.00 60.21 550 SER B CA 1
ATOM 1509 C C . SER B 1 65 ? -0.029 14.109 -20.374 1.00 61.96 550 SER B C 1
ATOM 1510 O O . SER B 1 65 ? -0.641 14.931 -21.068 1.00 53.92 550 SER B O 1
ATOM 1513 N N . PHE B 1 66 ? 0.467 14.440 -19.179 1.00 66.66 551 PHE B N 1
ATOM 1514 C CA . PHE B 1 66 ? 0.152 15.735 -18.579 1.00 45.69 551 PHE B CA 1
ATOM 1515 C C . PHE B 1 66 ? 1.310 16.221 -17.719 1.00 42.30 551 PHE B C 1
ATOM 1516 O O . PHE B 1 66 ? 1.966 15.424 -17.046 1.00 52.71 551 PHE B O 1
ATOM 1524 N N . ALA B 1 67 ? 1.552 17.532 -17.744 1.00 46.01 552 ALA B N 1
ATOM 1525 C CA . ALA B 1 67 ? 2.516 18.175 -16.856 1.00 55.51 552 ALA B CA 1
ATOM 1526 C C . ALA B 1 67 ? 2.021 19.581 -16.541 1.00 50.87 552 ALA B C 1
ATOM 1527 O O . ALA B 1 67 ? 1.289 20.180 -17.333 1.00 52.99 552 ALA B O 1
ATOM 1529 N N . ALA B 1 68 ? 2.407 20.100 -15.373 1.00 54.60 553 ALA B N 1
ATOM 1530 C CA . ALA B 1 68 ? 2.005 21.448 -14.979 1.00 58.89 553 ALA B CA 1
ATOM 1531 C C . ALA B 1 68 ? 3.071 22.101 -14.105 1.00 56.63 553 ALA B C 1
ATOM 1532 O O . ALA B 1 68 ? 3.817 21.422 -13.388 1.00 52.49 553 ALA B O 1
ATOM 1534 N N . GLY B 1 69 ? 3.115 23.428 -14.151 1.00 49.11 554 GLY B N 1
ATOM 1535 C CA . GLY B 1 69 ? 4.112 24.152 -13.395 1.00 55.48 554 GLY B CA 1
ATOM 1536 C C . GLY B 1 69 ? 3.815 25.633 -13.314 1.00 60.01 554 GLY B C 1
ATOM 1537 O O . GLY B 1 69 ? 2.699 26.079 -13.591 1.00 52.80 554 GLY B O 1
ATOM 1538 N N . VAL B 1 70 ? 4.844 26.392 -12.930 1.00 43.35 555 VAL B N 1
ATOM 1539 C CA . VAL B 1 70 ? 4.740 27.835 -12.774 1.00 49.84 555 VAL B CA 1
ATOM 1540 C C . VAL B 1 70 ? 5.885 28.500 -13.523 1.00 52.74 555 VAL B C 1
ATOM 1541 O O . VAL B 1 70 ? 7.024 28.017 -13.504 1.00 55.75 555 VAL B O 1
ATOM 1545 N N . VAL B 1 71 ? 5.557 29.595 -14.210 1.00 55.87 556 VAL B N 1
ATOM 1546 C CA . VAL B 1 71 ? 6.510 30.460 -14.891 1.00 56.11 556 VAL B CA 1
ATOM 1547 C C . VAL B 1 71 ? 6.284 31.873 -14.373 1.00 52.45 556 VAL B C 1
ATOM 1548 O O . VAL B 1 71 ? 5.134 32.292 -14.190 1.00 66.29 556 VAL B O 1
ATOM 1552 N N . GLU B 1 72 ? 7.388 32.596 -14.126 1.00 62.57 557 GLU B N 1
ATOM 1553 C CA . GLU B 1 72 ? 7.386 34.018 -13.792 1.00 74.08 557 GLU B CA 1
ATOM 1554 C C . GLU B 1 72 ? 8.202 34.784 -14.823 1.00 78.11 557 GLU B C 1
ATOM 1555 O O . GLU B 1 72 ? 9.221 34.286 -15.301 1.00 73.84 557 GLU B O 1
ATOM 1569 N N . PRO B 1 74 ? 10.093 38.522 -15.387 1.00 81.42 559 PRO B N 1
ATOM 1570 C CA . PRO B 1 74 ? 10.480 39.834 -14.859 1.00 84.82 559 PRO B CA 1
ATOM 1571 C C . PRO B 1 74 ? 9.987 40.958 -15.759 1.00 85.36 559 PRO B C 1
ATOM 1572 O O . PRO B 1 74 ? 9.452 40.750 -16.848 1.00 85.28 559 PRO B O 1
ATOM 1576 N N . ALA B 1 75 ? 10.159 42.179 -15.269 1.00 90.95 560 ALA B N 1
ATOM 1577 C CA . ALA B 1 75 ? 9.754 43.355 -16.022 1.00 93.37 560 ALA B CA 1
ATOM 1578 C C . ALA B 1 75 ? 10.564 43.471 -17.304 1.00 94.41 560 ALA B C 1
ATOM 1579 O O . ALA B 1 75 ? 11.785 43.295 -17.304 1.00 99.98 560 ALA B O 1
ATOM 1581 N N . GLY B 1 76 ? 9.876 43.760 -18.405 1.00 91.46 561 GLY B N 1
ATOM 1582 C CA . GLY B 1 76 ? 10.571 43.871 -19.670 1.00 86.26 561 GLY B CA 1
ATOM 1583 C C . GLY B 1 76 ? 11.001 42.561 -20.283 1.00 83.71 561 GLY B C 1
ATOM 1584 O O . GLY B 1 76 ? 11.901 42.555 -21.125 1.00 94.32 561 GLY B O 1
ATOM 1585 N N . ALA B 1 77 ? 10.396 41.446 -19.881 1.00 79.64 562 ALA B N 1
ATOM 1586 C CA . ALA B 1 77 ? 10.779 40.149 -20.417 1.00 77.35 562 ALA B CA 1
ATOM 1587 C C . ALA B 1 77 ? 10.085 39.876 -21.748 1.00 82.39 562 ALA B C 1
ATOM 1588 O O . ALA B 1 77 ? 8.943 40.285 -21.975 1.00 84.06 562 ALA B O 1
ATOM 1590 N N . GLU B 1 78 ? 10.787 39.162 -22.630 1.00 76.96 563 GLU B N 1
ATOM 1591 C CA . GLU B 1 78 ? 10.270 38.819 -23.955 1.00 86.33 563 GLU B CA 1
ATOM 1592 C C . GLU B 1 78 ? 10.534 37.338 -24.190 1.00 83.88 563 GLU B C 1
ATOM 1593 O O . GLU B 1 78 ? 11.687 36.932 -24.366 1.00 98.12 563 GLU B O 1
ATOM 1599 N N . LYS B 1 79 ? 9.472 36.532 -24.203 1.00 80.01 564 LYS B N 1
ATOM 1600 C CA . LYS B 1 79 ? 9.590 35.122 -24.550 1.00 68.86 564 LYS B CA 1
ATOM 1601 C C . LYS B 1 79 ? 9.437 34.964 -26.055 1.00 79.93 564 LYS B C 1
ATOM 1602 O O . LYS B 1 79 ? 8.372 35.296 -26.592 1.00 77.95 564 LYS B O 1
ATOM 1608 N N . PRO B 1 80 ? 10.456 34.483 -26.767 1.00 83.48 565 PRO B N 1
ATOM 1609 C CA . PRO B 1 80 ? 10.363 34.390 -28.230 1.00 81.19 565 PRO B CA 1
ATOM 1610 C C . PRO B 1 80 ? 9.346 33.348 -28.666 1.00 77.74 565 PRO B C 1
ATOM 1611 O O . PRO B 1 80 ? 8.986 32.435 -27.919 1.00 73.07 565 PRO B O 1
ATOM 1615 N N . VAL B 1 81 ? 8.882 33.503 -29.910 1.00 81.86 566 VAL B N 1
ATOM 1616 C CA . VAL B 1 81 ? 7.844 32.625 -30.433 1.00 74.38 566 VAL B CA 1
ATOM 1617 C C . VAL B 1 81 ? 8.332 31.182 -30.408 1.00 74.84 566 VAL B C 1
ATOM 1618 O O . VAL B 1 81 ? 9.486 30.882 -30.741 1.00 70.47 566 VAL B O 1
ATOM 1622 N N . LYS B 1 82 ? 7.462 30.283 -29.963 1.00 66.02 567 LYS B N 1
ATOM 1623 C CA . LYS B 1 82 ? 7.762 28.864 -29.964 1.00 66.56 567 LYS B CA 1
ATOM 1624 C C . LYS B 1 82 ? 6.540 28.111 -30.456 1.00 69.28 567 LYS B C 1
ATOM 1625 O O . LYS B 1 82 ? 5.409 28.593 -30.311 1.00 66.45 567 LYS B O 1
ATOM 1631 N N . PRO B 1 83 ? 6.733 26.937 -31.056 1.00 69.49 568 PRO B N 1
ATOM 1632 C CA . PRO B 1 83 ? 5.604 26.118 -31.499 1.00 69.42 568 PRO B CA 1
ATOM 1633 C C . PRO B 1 83 ? 5.107 25.202 -30.394 1.00 66.54 568 PRO B C 1
ATOM 1634 O O . PRO B 1 83 ? 5.879 24.686 -29.584 1.00 80.37 568 PRO B O 1
ATOM 1638 N N . SER B 1 84 ? 3.787 24.996 -30.375 1.00 70.72 569 SER B N 1
ATOM 1639 C CA . SER B 1 84 ? 3.195 24.077 -29.409 1.00 68.15 569 SER B CA 1
ATOM 1640 C C . SER B 1 84 ? 3.379 22.616 -29.790 1.00 62.44 569 SER B C 1
ATOM 1641 O O . SER B 1 84 ? 3.349 21.753 -28.904 1.00 66.74 569 SER B O 1
ATOM 1644 N N . LYS B 1 85 ? 3.591 22.326 -31.071 1.00 62.41 570 LYS B N 1
ATOM 1645 C CA . LYS B 1 85 ? 3.811 20.962 -31.585 1.00 70.51 570 LYS B CA 1
ATOM 1646 C C . LYS B 1 85 ? 2.653 20.071 -31.125 1.00 64.80 570 LYS B C 1
ATOM 1647 O O . LYS B 1 85 ? 1.486 20.456 -31.282 1.00 62.16 570 LYS B O 1
ATOM 1653 N N . HIS B 1 86 ? 2.917 18.914 -30.526 1.00 59.55 571 HIS B N 1
ATOM 1654 C CA . HIS B 1 86 ? 1.889 17.936 -30.202 1.00 53.60 571 HIS B CA 1
ATOM 1655 C C . HIS B 1 86 ? 1.246 18.173 -28.841 1.00 62.83 571 HIS B C 1
ATOM 1656 O O . HIS B 1 86 ? 0.468 17.329 -28.386 1.00 65.19 571 HIS B O 1
ATOM 1663 N N . ASN B 1 87 ? 1.562 19.282 -28.176 1.00 48.81 572 ASN B N 1
ATOM 1664 C CA . ASN B 1 87 ? 0.994 19.602 -26.877 1.00 46.67 572 ASN B CA 1
ATOM 1665 C C . ASN B 1 87 ? 0.005 20.747 -27.007 1.00 46.66 572 ASN B C 1
ATOM 1666 O O . ASN B 1 87 ? 0.221 21.679 -27.789 1.00 68.71 572 ASN B O 1
ATOM 1671 N N . ILE B 1 88 ? -1.086 20.665 -26.254 1.00 44.83 573 ILE B N 1
ATOM 1672 C CA . ILE B 1 88 ? -1.955 21.814 -26.034 1.00 60.34 573 ILE B CA 1
ATOM 1673 C C . ILE B 1 88 ? -1.459 22.518 -24.775 1.00 49.83 573 ILE B C 1
ATOM 1674 O O . ILE B 1 88 ? -1.283 21.883 -23.730 1.00 53.20 573 ILE B O 1
ATOM 1687 N N . SER B 1 90 ? -1.817 25.437 -21.786 1.00 48.42 575 SER B N 1
ATOM 1688 C CA . SER B 1 90 ? -2.742 26.250 -21.013 1.00 50.16 575 SER B CA 1
ATOM 1689 C C . SER B 1 90 ? -1.948 27.193 -20.124 1.00 55.45 575 SER B C 1
ATOM 1690 O O . SER B 1 90 ? -0.881 26.834 -19.617 1.00 59.26 575 SER B O 1
ATOM 1693 N N . PHE B 1 91 ? -2.447 28.416 -19.975 1.00 60.04 576 PHE B N 1
ATOM 1694 C CA . PHE B 1 91 ? -1.821 29.406 -19.112 1.00 52.65 576 PHE B CA 1
ATOM 1695 C C . PHE B 1 91 ? -2.908 30.100 -18.315 1.00 58.22 576 PHE B C 1
ATOM 1696 O O . PHE B 1 91 ? -3.931 30.492 -18.885 1.00 55.66 576 PHE B O 1
ATOM 1704 N N . CYS B 1 92 ? -2.694 30.244 -17.006 1.00 57.50 577 CYS B N 1
ATOM 1705 C CA . CYS B 1 92 ? -3.545 31.071 -16.161 1.00 50.40 577 CYS B CA 1
ATOM 1706 C C . CYS B 1 92 ? -2.687 32.149 -15.517 1.00 58.23 577 CYS B C 1
ATOM 1707 O O . CYS B 1 92 ? -1.681 31.844 -14.864 1.00 67.39 577 CYS B O 1
ATOM 1710 N N . ILE B 1 93 ? -3.101 33.399 -15.679 1.00 53.24 578 ILE B N 1
ATOM 1711 C CA . ILE B 1 93 ? -2.298 34.548 -15.283 1.00 63.98 578 ILE B CA 1
ATOM 1712 C C . ILE B 1 93 ? -2.693 34.917 -13.865 1.00 71.76 578 ILE B C 1
ATOM 1713 O O . ILE B 1 93 ? -3.804 35.397 -13.627 1.00 63.76 578 ILE B O 1
ATOM 1718 N N . LEU B 1 94 ? -1.764 34.732 -12.932 1.00 70.34 579 LEU B N 1
ATOM 1719 C CA . LEU B 1 94 ? -2.032 35.017 -11.534 1.00 65.64 579 LEU B CA 1
ATOM 1720 C C . LEU B 1 94 ? -1.720 36.453 -11.159 1.00 72.17 579 LEU B C 1
ATOM 1721 O O . LEU B 1 94 ? -2.355 36.986 -10.245 1.00 84.03 579 LEU B O 1
ATOM 1726 N N . GLN B 1 95 ? -0.766 37.092 -11.839 1.00 76.39 580 GLN B N 1
ATOM 1727 C CA . GLN B 1 95 ? -0.390 38.462 -11.5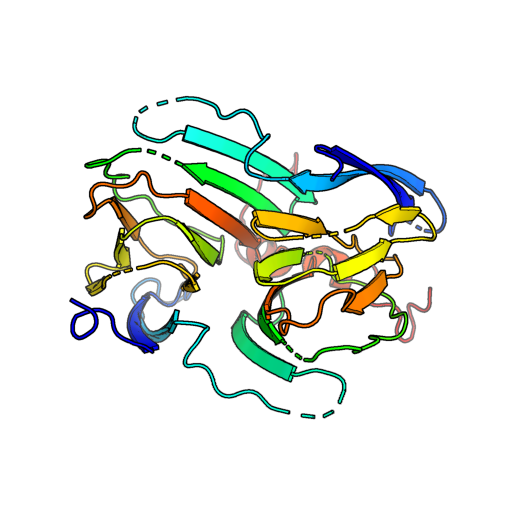10 1.00 81.24 580 GLN B CA 1
ATOM 1728 C C . GLN B 1 95 ? 0.385 39.071 -12.672 1.00 80.61 580 GLN B C 1
ATOM 1729 O O . GLN B 1 95 ? 1.083 38.367 -13.407 1.00 72.74 580 GLN B O 1
ATOM 1735 N N . GLY B 1 96 ? 0.247 40.382 -12.832 1.00 88.50 581 GLY B N 1
ATOM 1736 C CA . GLY B 1 96 ? 1.033 41.112 -13.805 1.00 87.91 581 GLY B CA 1
ATOM 1737 C C . GLY B 1 96 ? 0.239 41.460 -15.045 1.00 89.59 581 GLY B C 1
ATOM 1738 O O . GLY B 1 96 ? -0.984 41.300 -15.115 1.00 85.30 581 GLY B O 1
ATOM 1739 N N . LYS B 1 97 ? 0.970 41.934 -16.055 1.00 86.10 582 LYS B N 1
ATOM 1740 C CA . LYS B 1 97 ? 0.380 42.284 -17.340 1.00 90.44 582 LYS B CA 1
ATOM 1741 C C . LYS B 1 97 ? 1.230 41.697 -18.456 1.00 81.93 582 LYS B C 1
ATOM 1742 O O . LYS B 1 97 ? 2.454 41.872 -18.460 1.00 84.97 582 LYS B O 1
ATOM 1748 N N . ILE B 1 98 ? 0.580 41.018 -19.408 1.00 75.24 583 ILE B N 1
ATOM 1749 C CA . ILE B 1 98 ? 1.265 40.400 -20.539 1.00 76.51 583 ILE B CA 1
ATOM 1750 C C . ILE B 1 98 ? 0.495 40.703 -21.814 1.00 80.87 583 ILE B C 1
ATOM 1751 O O . ILE B 1 98 ? -0.732 40.836 -21.800 1.00 78.75 583 ILE B O 1
ATOM 1756 N N . GLU B 1 99 ? 1.229 40.764 -22.927 1.00 86.47 584 GLU B N 1
ATOM 1757 C CA . GLU B 1 99 ? 0.674 40.791 -24.273 1.00 88.75 584 GLU B CA 1
ATOM 1758 C C . GLU B 1 99 ? 1.139 39.530 -24.980 1.00 91.10 584 GLU B C 1
ATOM 1759 O O . GLU B 1 99 ? 2.345 39.255 -25.053 1.00 90.50 584 GLU B O 1
ATOM 1765 N N . VAL B 1 100 ? 0.185 38.764 -25.489 1.00 86.74 585 VAL B N 1
ATOM 1766 C CA . VAL B 1 100 ? 0.473 37.454 -26.042 1.00 84.74 585 VAL B CA 1
ATOM 1767 C C . VAL B 1 100 ? -0.051 37.345 -27.472 1.00 89.19 585 VAL B C 1
ATOM 1768 O O . VAL B 1 100 ? -1.132 37.853 -27.791 1.00 93.77 585 VAL B O 1
ATOM 1772 N N . THR B 1 101 ? 0.767 36.732 -28.336 1.00 87.85 586 THR B N 1
ATOM 1773 C CA . THR B 1 101 ? 0.439 36.318 -29.701 1.00 84.99 586 THR B CA 1
ATOM 1774 C C . THR B 1 101 ? 0.217 34.824 -29.820 1.00 73.94 586 THR B C 1
ATOM 1775 O O . THR B 1 101 ? 1.093 34.019 -29.464 1.00 70.81 586 THR B O 1
ATOM 1779 N N . VAL B 1 102 ? -0.960 34.475 -30.337 1.00 84.57 587 VAL B N 1
ATOM 1780 C CA . VAL B 1 102 ? -1.254 33.125 -30.779 1.00 84.80 587 VAL B CA 1
ATOM 1781 C C . VAL B 1 102 ? -1.603 33.233 -32.252 1.00 73.74 587 VAL B C 1
ATOM 1782 O O . VAL B 1 102 ? -2.686 33.718 -32.596 1.00 71.03 587 VAL B O 1
ATOM 1786 N N . ASN B 1 103 ? -0.693 32.782 -33.123 1.00 85.47 588 ASN B N 1
ATOM 1787 C CA . ASN B 1 103 ? -0.932 32.705 -34.574 1.00 82.48 588 ASN B CA 1
ATOM 1788 C C . ASN B 1 103 ? -1.299 34.059 -35.187 1.00 92.37 588 ASN B C 1
ATOM 1789 O O . ASN B 1 103 ? -2.299 34.198 -35.898 1.00 100.90 588 ASN B O 1
ATOM 1794 N N . ALA B 1 104 ? -0.474 35.065 -34.909 1.00 87.09 589 ALA B N 1
ATOM 1795 C CA . ALA B 1 104 ? -0.587 36.410 -35.470 1.00 92.62 589 ALA B CA 1
ATOM 1796 C C . ALA B 1 104 ? -1.872 37.131 -35.067 1.00 92.78 589 ALA B C 1
ATOM 1797 O O . ALA B 1 104 ? -2.208 38.160 -35.664 1.00 96.33 589 ALA B O 1
ATOM 1799 N N . THR B 1 105 ? -2.593 36.630 -34.067 1.00 92.29 590 THR B N 1
ATOM 1800 C CA . THR B 1 105 ? -3.670 37.365 -33.413 1.00 89.55 590 THR B CA 1
ATOM 1801 C C . THR B 1 105 ? -3.178 37.700 -32.009 1.00 82.17 590 THR B C 1
ATOM 1802 O O . THR B 1 105 ? -2.764 36.801 -31.271 1.00 85.27 590 THR B O 1
ATOM 1806 N N . THR B 1 106 ? -3.197 38.986 -31.653 1.00 79.69 591 THR B N 1
ATOM 1807 C CA . THR B 1 106 ? -2.596 39.482 -30.416 1.00 93.96 591 THR B CA 1
ATOM 1808 C C . THR B 1 106 ? -3.637 40.037 -29.445 1.00 99.18 591 THR B C 1
ATOM 1809 O O . THR B 1 106 ? -4.625 40.658 -29.857 1.00 104.11 591 THR B O 1
ATOM 1813 N N . PHE B 1 107 ? -3.416 39.772 -28.154 1.00 87.94 592 PHE B N 1
ATOM 1814 C CA . PHE B 1 107 ? -4.315 40.165 -27.077 1.00 86.06 592 PHE B CA 1
ATOM 1815 C C . PHE B 1 107 ? -3.510 40.409 -25.805 1.00 91.97 592 PHE B C 1
ATOM 1816 O O . PHE B 1 107 ? -2.419 39.865 -25.637 1.00 99.55 592 PHE B O 1
ATOM 1824 N N . ARG B 1 108 ? -3.997 41.262 -24.924 1.00 95.09 593 ARG B N 1
ATOM 1825 C CA . ARG B 1 108 ? -3.360 41.302 -23.618 1.00 91.00 593 ARG B CA 1
ATOM 1826 C C . ARG B 1 108 ? -4.392 40.966 -22.552 1.00 92.79 593 ARG B C 1
ATOM 1827 O O . ARG B 1 108 ? -5.595 40.849 -22.827 1.00 96.79 593 ARG B O 1
ATOM 1843 N N . LYS B 1 110 ? -4.558 40.469 -17.949 1.00 75.55 595 LYS B N 1
ATOM 1844 C CA . LYS B 1 110 ? -3.976 40.401 -16.618 1.00 78.02 595 LYS B CA 1
ATOM 1845 C C . LYS B 1 110 ? -4.672 39.294 -15.839 1.00 84.89 595 LYS B C 1
ATOM 1846 O O . LYS B 1 110 ? -5.185 38.326 -16.409 1.00 84.20 595 LYS B O 1
ATOM 1852 N N . LYS B 1 111 ? -4.683 39.470 -14.515 1.00 82.17 596 LYS B N 1
ATOM 1853 C CA . LYS B 1 111 ? -5.077 38.460 -13.546 1.00 68.11 596 LYS B CA 1
ATOM 1854 C C . LYS B 1 111 ? -6.438 37.867 -13.879 1.00 67.32 596 LYS B C 1
ATOM 1855 O O . LYS B 1 111 ? -7.362 38.571 -14.293 1.00 80.15 596 LYS B O 1
ATOM 1861 N N . ASP B 1 112 ? -6.521 36.544 -13.753 1.00 65.56 597 ASP B N 1
ATOM 1862 C CA . ASP B 1 112 ? -7.727 35.749 -13.965 1.00 74.59 597 ASP B CA 1
ATOM 1863 C C . ASP B 1 112 ? -8.082 35.598 -15.434 1.00 72.85 597 ASP B C 1
ATOM 1864 O O . ASP B 1 112 ? -9.213 35.231 -15.763 1.00 64.93 597 ASP B O 1
ATOM 1869 N N . GLY B 1 113 ? -7.134 35.849 -16.328 1.00 73.89 598 GLY B N 1
ATOM 1870 C CA . GLY B 1 113 ? -7.301 35.535 -17.732 1.00 59.75 598 GLY B CA 1
ATOM 1871 C C . GLY B 1 113 ? -6.599 34.216 -18.005 1.00 60.86 598 GLY B C 1
ATOM 1872 O O . GLY B 1 113 ? -5.589 33.900 -17.378 1.00 62.43 598 GLY B O 1
ATOM 1873 N N . VAL B 1 114 ? -7.172 33.432 -18.914 1.00 64.66 599 VAL B N 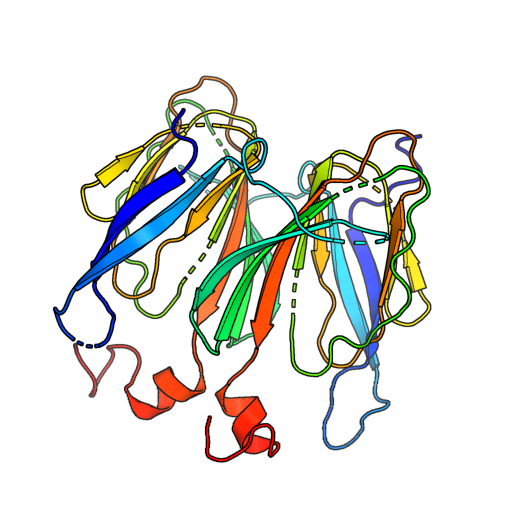1
ATOM 1874 C CA . VAL B 1 114 ? -6.576 32.176 -19.351 1.00 65.27 599 VAL B CA 1
ATOM 1875 C C . VAL B 1 114 ? -6.619 32.110 -20.871 1.00 66.72 599 VAL B C 1
ATOM 1876 O O . VAL B 1 114 ? -7.565 32.597 -21.500 1.00 61.29 599 VAL B O 1
ATOM 1880 N N . PHE B 1 115 ? -5.588 31.519 -21.461 1.00 59.47 600 PHE B N 1
ATOM 1881 C CA . PHE B 1 115 ? -5.592 31.259 -22.887 1.00 76.48 600 PHE B CA 1
ATOM 1882 C C . PHE B 1 115 ? -4.944 29.906 -23.136 1.00 68.25 600 PHE B C 1
ATOM 1883 O O . PHE B 1 115 ? -4.186 29.397 -22.306 1.00 51.13 600 PHE B O 1
ATOM 1891 N N . ILE B 1 116 ? -5.291 29.309 -24.277 1.00 62.66 601 ILE B N 1
ATOM 1892 C CA . ILE B 1 116 ? -4.753 28.024 -24.693 1.00 60.52 601 ILE B CA 1
ATOM 1893 C C . ILE B 1 116 ? -3.966 28.219 -25.972 1.00 62.17 601 ILE B C 1
ATOM 1894 O O . ILE B 1 116 ? -4.290 29.070 -26.803 1.00 62.09 601 ILE B O 1
ATOM 1899 N N . VAL B 1 117 ? -2.935 27.405 -26.136 1.00 67.48 602 VAL B N 1
ATOM 1900 C CA . VAL B 1 117 ? -2.267 27.295 -27.423 1.00 51.29 602 VAL B CA 1
ATOM 1901 C C . VAL B 1 117 ? -2.539 25.884 -27.921 1.00 60.88 602 VAL B C 1
ATOM 1902 O O . VAL B 1 117 ? -1.893 24.936 -27.452 1.00 48.99 602 VAL B O 1
ATOM 1906 N N . PRO B 1 118 ? -3.493 25.686 -28.831 1.00 56.10 603 PRO B N 1
ATOM 1907 C CA . PRO B 1 118 ? -3.776 24.330 -29.313 1.00 55.59 603 PRO B CA 1
ATOM 1908 C C . PRO B 1 118 ? -2.551 23.722 -29.974 1.00 54.55 603 PRO B C 1
ATOM 1909 O O . PRO B 1 118 ? -1.614 24.420 -30.372 1.00 59.88 603 PRO B O 1
ATOM 1913 N N . ARG B 1 119 ? -2.577 22.396 -30.102 1.00 55.90 604 ARG B N 1
ATOM 1914 C CA . ARG B 1 119 ? -1.497 21.698 -30.786 1.00 65.02 604 ARG B CA 1
ATOM 1915 C C . ARG B 1 119 ? -1.356 22.232 -32.206 1.00 57.22 604 ARG B C 1
ATOM 1916 O O . ARG B 1 119 ? -2.347 22.576 -32.855 1.00 56.57 604 ARG B O 1
ATOM 1924 N N . GLY B 1 120 ? -0.112 22.300 -32.681 1.00 60.69 605 GLY B N 1
ATOM 1925 C CA . GLY B 1 120 ? 0.184 22.750 -34.034 1.00 59.26 605 GLY B CA 1
ATOM 1926 C C . GLY B 1 120 ? 0.077 24.245 -34.256 1.00 62.43 605 GLY B C 1
ATOM 1927 O O . GLY B 1 120 ? -0.270 24.672 -35.356 1.00 78.79 605 GLY B O 1
ATOM 1928 N N . ASN B 1 121 ? 0.363 25.058 -33.239 1.00 59.55 606 ASN B N 1
ATOM 1929 C CA . ASN B 1 121 ? 0.257 26.509 -33.345 1.00 61.09 606 ASN B CA 1
ATOM 1930 C C . ASN B 1 121 ? 1.510 27.156 -32.759 1.00 66.88 606 ASN B C 1
ATOM 1931 O O . ASN B 1 121 ? 2.408 26.476 -32.255 1.00 72.20 606 ASN B O 1
ATOM 1936 N N . TYR B 1 122 ? 1.594 28.479 -32.891 1.00 63.21 607 TYR B N 1
ATOM 1937 C CA . TYR B 1 122 ? 2.730 29.270 -32.433 1.00 64.11 607 TYR B CA 1
ATOM 1938 C C . TYR B 1 122 ? 2.294 30.302 -31.398 1.00 73.75 607 TYR B C 1
ATOM 1939 O O . TYR B 1 122 ? 1.200 30.868 -31.498 1.00 71.31 607 TYR B O 1
ATOM 1948 N N . TYR B 1 123 ? 3.148 30.555 -30.405 1.00 72.33 608 TYR B N 1
ATOM 1949 C CA . TYR B 1 123 ? 2.796 31.505 -29.360 1.00 68.87 608 TYR B CA 1
ATOM 1950 C C . TYR B 1 123 ? 4.035 32.251 -28.891 1.00 66.30 608 TYR B C 1
ATOM 1951 O O . TYR B 1 123 ? 5.157 31.748 -28.985 1.00 64.48 608 TYR B O 1
ATOM 1960 N N . SER B 1 124 ? 3.810 33.469 -28.395 1.00 70.15 609 SER B N 1
ATOM 1961 C CA . SER B 1 124 ? 4.837 34.284 -27.762 1.00 70.99 609 SER B CA 1
ATOM 1962 C C . SER B 1 124 ? 4.180 35.101 -26.656 1.00 65.58 609 SER B C 1
ATOM 1963 O O . SER B 1 124 ? 2.973 35.346 -26.685 1.00 72.21 609 SER B O 1
ATOM 1966 N N . ILE B 1 125 ? 4.971 35.490 -25.655 1.00 70.53 610 ILE B N 1
ATOM 1967 C CA . ILE B 1 125 ? 4.468 36.266 -24.519 1.00 71.11 610 ILE B CA 1
ATOM 1968 C C . ILE B 1 125 ? 5.484 37.341 -24.154 1.00 72.45 610 ILE B C 1
ATOM 1969 O O . ILE B 1 125 ? 6.693 37.090 -24.129 1.00 85.75 610 ILE B O 1
ATOM 1974 N N . LYS B 1 126 ? 4.988 38.530 -23.830 1.00 76.88 611 LYS B N 1
ATOM 1975 C CA . LYS B 1 126 ? 5.824 39.654 -23.419 1.00 88.55 611 LYS B CA 1
ATOM 1976 C C . LYS B 1 126 ? 5.249 40.295 -22.162 1.00 80.22 611 LYS B C 1
ATOM 1977 O O . LYS B 1 126 ? 4.030 40.439 -22.041 1.00 72.21 611 LYS B O 1
ATOM 1983 N N . ASN B 1 127 ? 6.114 40.621 -21.203 1.00 80.97 612 ASN B N 1
ATOM 1984 C CA . ASN B 1 127 ? 5.694 41.363 -20.017 1.00 87.45 612 ASN B CA 1
ATOM 1985 C C . ASN B 1 127 ? 5.603 42.854 -20.344 1.00 78.61 612 ASN B C 1
ATOM 1986 O O . ASN B 1 127 ? 6.623 43.502 -20.615 1.00 81.56 612 ASN B O 1
ATOM 1991 N N . ILE B 1 128 ? 4.390 43.404 -20.271 1.00 78.95 613 ILE B N 1
ATOM 1992 C CA . ILE B 1 128 ? 4.133 44.802 -20.595 1.00 91.48 613 ILE B CA 1
ATOM 1993 C C . ILE B 1 128 ? 3.871 45.619 -19.333 1.00 98.30 613 ILE B C 1
ATOM 1994 O O . ILE B 1 128 ? 3.439 46.769 -19.408 1.00 98.79 613 ILE B O 1
ATOM 1999 N N . GLY B 1 129 ? 4.163 45.055 -18.165 1.00 100.35 614 GLY B N 1
ATOM 2000 C CA . GLY B 1 129 ? 3.977 45.754 -16.914 1.00 103.73 614 GLY B CA 1
ATOM 2001 C C . GLY B 1 129 ? 5.307 45.780 -16.178 1.00 108.78 614 GLY B C 1
ATOM 2002 O O . GLY B 1 129 ? 6.291 45.188 -16.633 1.00 113.37 614 GLY B O 1
ATOM 2003 N N . LYS B 1 130 ? 5.320 46.497 -15.045 1.00 108.46 615 LYS B N 1
ATOM 2004 C CA . LYS B 1 130 ? 6.551 46.596 -14.269 1.00 101.13 615 LYS B CA 1
ATOM 2005 C C . LYS B 1 130 ? 6.532 45.746 -13.010 1.00 102.15 615 LYS B C 1
ATOM 2006 O O . LYS B 1 130 ? 7.554 45.677 -12.322 1.00 103.08 615 LYS B O 1
ATOM 2012 N N . GLU B 1 131 ? 5.417 45.092 -12.695 1.00 93.91 616 GLU B N 1
ATOM 2013 C CA . GLU B 1 131 ? 5.457 43.977 -11.765 1.00 94.27 616 GLU B CA 1
ATOM 2014 C C . GLU B 1 131 ? 5.793 42.723 -12.557 1.00 95.43 616 GLU B C 1
ATOM 2015 O O . GLU B 1 131 ? 5.421 42.595 -13.728 1.00 92.66 616 GLU B O 1
ATOM 2021 N N . ALA B 1 132 ? 6.484 41.790 -11.910 1.00 95.99 617 ALA B N 1
ATOM 2022 C CA . ALA B 1 132 ? 6.734 40.500 -12.543 1.00 93.05 617 ALA B CA 1
ATOM 2023 C C . ALA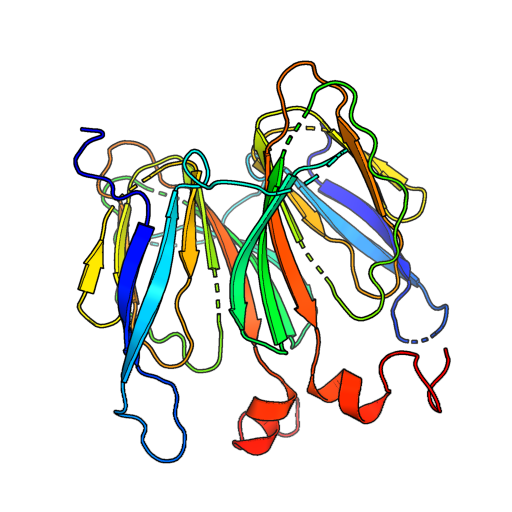 B 1 132 ? 5.429 39.743 -12.750 1.00 93.48 617 ALA B C 1
ATOM 2024 O O . ALA B 1 132 ? 4.508 39.820 -11.935 1.00 87.66 617 ALA B O 1
ATOM 2026 N N . VAL B 1 133 ? 5.346 39.010 -13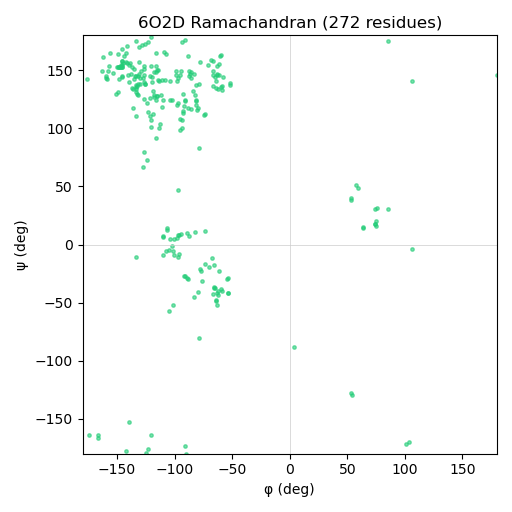.851 1.00 95.01 618 VAL B N 1
ATOM 2027 C CA . VAL B 1 133 ? 4.164 38.216 -14.158 1.00 86.02 618 VAL B CA 1
ATOM 2028 C C . VAL B 1 133 ? 4.453 36.799 -13.706 1.00 72.25 618 VAL B C 1
ATOM 2029 O O . VAL B 1 133 ? 5.588 36.326 -13.819 1.00 77.43 618 VAL B O 1
ATOM 2033 N N . ARG B 1 134 ? 3.437 36.125 -13.183 1.00 57.77 619 ARG B N 1
ATOM 2034 C CA . ARG B 1 134 ? 3.589 34.786 -12.651 1.00 61.92 619 ARG B CA 1
ATOM 2035 C C . ARG B 1 134 ? 2.436 34.010 -13.285 1.00 58.63 619 ARG B C 1
ATOM 2036 O O . ARG B 1 134 ? 1.282 34.473 -13.258 1.00 65.99 619 ARG B O 1
ATOM 2044 N N . LEU B 1 135 ? 2.741 32.852 -13.899 1.00 64.66 620 LEU B N 1
ATOM 2045 C CA . LEU B 1 135 ? 1.722 32.066 -14.590 1.00 54.83 620 LEU B CA 1
ATOM 2046 C C . LEU B 1 135 ? 1.698 30.633 -14.098 1.00 51.31 620 LEU B C 1
ATOM 2047 O O . LEU B 1 135 ? 2.742 30.039 -13.832 1.00 55.58 620 LEU B O 1
ATOM 2052 N N . TYR B 1 136 ? 0.496 30.068 -14.071 1.00 45.14 621 TYR B N 1
ATOM 2053 C CA . TYR B 1 136 ? 0.297 28.636 -13.901 1.00 59.47 621 TYR B CA 1
ATOM 2054 C C . TYR B 1 136 ? 0.087 28.002 -15.272 1.00 59.66 621 TYR B C 1
ATOM 2055 O O . TYR B 1 136 ? -0.857 28.365 -15.982 1.00 63.54 621 TYR B O 1
ATOM 2064 N N . TYR B 1 137 ? 0.956 27.066 -15.650 1.00 59.49 622 TYR B N 1
ATOM 2065 C CA . TYR B 1 137 ? 0.861 26.443 -16.964 1.00 53.34 622 TYR B CA 1
ATOM 2066 C C . TYR B 1 137 ? 0.544 24.959 -16.846 1.00 51.95 622 TYR B C 1
ATOM 2067 O O . TYR B 1 137 ? 0.913 24.296 -15.872 1.00 53.06 622 TYR B O 1
ATOM 2076 N N . THR B 1 138 ? -0.150 24.448 -17.858 1.00 57.32 623 THR B N 1
ATOM 2077 C CA . THR B 1 138 ? -0.327 23.019 -18.052 1.00 56.54 623 THR B CA 1
ATOM 2078 C C . THR B 1 138 ? -0.104 22.735 -19.527 1.00 65.42 623 THR B C 1
ATOM 2079 O O . THR B 1 138 ? -0.494 23.537 -20.380 1.00 66.71 623 THR B O 1
ATOM 2083 N N . HIS B 1 139 ? 0.524 21.604 -19.830 1.00 60.32 624 HIS B N 1
ATOM 2084 C CA . HIS B 1 139 ? 0.520 21.092 -21.190 1.00 59.09 624 HIS B CA 1
ATOM 2085 C C . HIS B 1 139 ? 0.125 19.625 -21.173 1.00 57.22 624 HIS B C 1
ATOM 2086 O O . HIS B 1 139 ? 0.340 18.915 -20.186 1.00 52.14 624 HIS B O 1
ATOM 2093 N N . ALA B 1 140 ? -0.563 19.218 -22.238 1.00 59.62 625 ALA B N 1
ATOM 2094 C CA . ALA B 1 140 ? -1.138 17.889 -22.351 1.00 53.89 625 ALA B CA 1
ATOM 2095 C C . ALA B 1 140 ? -1.046 17.434 -23.800 1.00 57.75 625 ALA B C 1
ATOM 2096 O O . ALA B 1 140 ? -0.984 18.246 -24.727 1.00 59.64 625 ALA B O 1
ATOM 2098 N N . THR B 1 141 ? -1.056 16.119 -23.991 1.00 47.33 626 THR B N 1
ATOM 2099 C CA . THR B 1 141 ? -0.974 15.561 -25.329 1.00 53.43 626 THR B CA 1
ATOM 2100 C C . THR B 1 141 ? -1.800 14.284 -25.378 1.00 55.92 626 THR B C 1
ATOM 2101 O O . THR B 1 141 ? -2.087 13.664 -24.349 1.00 56.66 626 THR B O 1
ATOM 2105 N N . ASP B 1 142 ? -2.197 13.912 -26.591 1.00 53.94 627 ASP B N 1
ATOM 2106 C CA . ASP B 1 142 ? -3.054 12.750 -26.823 1.00 58.98 627 ASP B CA 1
ATOM 2107 C C . ASP B 1 142 ? -2.164 11.551 -27.122 1.00 57.26 627 ASP B C 1
ATOM 2108 O O . ASP B 1 142 ? -1.689 11.379 -28.245 1.00 65.10 627 ASP B O 1
ATOM 2113 N N . THR B 1 143 ? -1.950 10.708 -26.109 1.00 52.31 628 THR B N 1
ATOM 2114 C CA . THR B 1 143 ? -0.966 9.637 -26.220 1.00 51.08 628 THR B CA 1
ATOM 2115 C C . THR B 1 143 ? -1.374 8.606 -27.263 1.00 60.33 628 THR B C 1
ATOM 2116 O O . THR B 1 143 ? -0.519 8.068 -27.975 1.00 55.08 628 THR B O 1
ATOM 2120 N N . LEU B 1 144 ? -2.670 8.300 -27.354 1.00 70.53 629 LEU B N 1
ATOM 2121 C CA . LEU B 1 144 ? -3.134 7.385 -28.390 1.00 50.93 629 LEU B CA 1
ATOM 2122 C C . LEU B 1 144 ? -2.905 7.986 -29.772 1.00 64.69 629 LEU B C 1
ATOM 2123 O O . LEU B 1 144 ? -2.360 7.330 -30.671 1.00 54.94 629 LEU B O 1
ATOM 2128 N N . GLU B 1 145 ? -3.291 9.251 -29.951 1.00 60.32 630 GLU B N 1
ATOM 2129 C CA . GLU B 1 145 ? -3.123 9.899 -31.248 1.00 72.65 630 GLU B CA 1
ATOM 2130 C C . GLU B 1 145 ? -1.653 10.007 -31.629 1.00 65.39 630 GLU B C 1
ATOM 2131 O O . GLU B 1 145 ? -1.285 9.773 -32.788 1.00 69.20 630 GLU B O 1
ATOM 2137 N N . ASN B 1 146 ? -0.795 10.350 -30.664 1.00 65.17 631 ASN B N 1
ATOM 2138 C CA . ASN B 1 146 ? 0.635 10.422 -30.940 1.00 56.14 631 ASN B CA 1
ATOM 2139 C C . ASN B 1 146 ? 1.169 9.083 -31.416 1.00 62.47 631 ASN B C 1
ATOM 2140 O O . ASN B 1 146 ? 2.035 9.030 -32.297 1.00 73.68 631 ASN B O 1
ATOM 2145 N N . LYS B 1 147 ? 0.683 7.986 -30.833 1.00 63.23 632 LYS B N 1
ATOM 2146 C CA . LYS B 1 147 ? 1.153 6.683 -31.280 1.00 67.70 632 LYS B CA 1
ATOM 2147 C C . LYS B 1 147 ? 0.700 6.389 -32.706 1.00 72.16 632 LYS B C 1
ATOM 2148 O O . LYS B 1 147 ? 1.499 5.935 -33.529 1.00 72.39 632 LYS B O 1
ATOM 2154 N N . ARG B 1 148 ? -0.554 6.706 -33.043 1.00 72.18 633 ARG B N 1
ATOM 2155 C CA . ARG B 1 148 ? -1.058 6.363 -34.371 1.00 75.19 633 ARG B CA 1
ATOM 2156 C C . ARG B 1 148 ? -0.534 7.284 -35.469 1.00 72.32 633 ARG B C 1
ATOM 2157 O O . ARG B 1 148 ? -0.382 6.843 -36.613 1.00 80.17 633 ARG B O 1
ATOM 2165 N N . ARG B 1 149 ? -0.265 8.555 -35.162 1.00 74.69 634 ARG B N 1
ATOM 2166 C CA . ARG B 1 149 ? 0.192 9.499 -36.170 1.00 83.49 634 ARG B CA 1
ATOM 2167 C C . ARG B 1 149 ? 1.639 9.934 -36.026 1.00 84.34 634 ARG B C 1
ATOM 2168 O O . ARG B 1 149 ? 2.157 10.597 -36.930 1.00 86.95 634 ARG B O 1
ATOM 2176 N N . GLY B 1 150 ? 2.298 9.595 -34.936 1.00 94.05 635 GLY B N 1
ATOM 2177 C CA . GLY B 1 150 ? 3.636 10.081 -34.708 1.00 97.44 635 GLY B CA 1
ATOM 2178 C C . GLY B 1 150 ? 3.650 11.457 -34.059 1.00 95.82 635 GLY B C 1
ATOM 2179 O O . GLY B 1 150 ? 2.621 12.101 -33.813 1.00 72.33 635 GLY B O 1
ATOM 2180 N N . ILE B 1 151 ? 4.864 11.888 -33.742 1.00 104.55 636 ILE B N 1
ATOM 2181 C CA . ILE B 1 151 ? 5.096 13.133 -33.025 1.00 91.19 636 ILE B CA 1
ATOM 2182 C C . ILE B 1 151 ? 5.678 14.210 -33.927 1.00 93.25 636 ILE B C 1
ATOM 2183 O O . ILE B 1 151 ? 5.801 15.368 -33.494 1.00 93.77 636 ILE B O 1
ATOM 2188 N N . GLY B 1 152 ? 6.001 13.876 -35.176 1.00 98.31 637 GLY B N 1
ATOM 2189 C CA . GLY B 1 152 ? 6.722 14.748 -36.079 1.00 85.88 637 GLY B CA 1
ATOM 2190 C C . GLY B 1 152 ? 8.161 14.337 -36.304 1.00 87.19 637 GLY B C 1
ATOM 2191 O O . GLY B 1 152 ? 8.846 14.956 -37.129 1.00 76.05 637 GLY B O 1
ATOM 2192 N N . ASP B 1 153 ? 8.633 13.304 -35.611 1.00 80.22 638 ASP B N 1
ATOM 2193 C CA . ASP B 1 153 ? 9.983 12.797 -35.772 1.00 83.76 638 ASP B CA 1
ATOM 2194 C C . ASP B 1 153 ? 9.983 11.715 -36.839 1.00 87.66 638 ASP B C 1
ATOM 2195 O O . ASP B 1 153 ? 8.940 11.336 -37.371 1.00 97.51 638 ASP B O 1
ATOM 2200 N N . PHE B 1 154 ? 11.167 11.208 -37.157 1.00 81.10 639 PHE B N 1
ATOM 2201 C CA . PHE B 1 154 ? 11.266 10.165 -38.162 1.00 87.63 639 PHE B CA 1
ATOM 2202 C C . PHE B 1 154 ? 10.522 8.916 -37.689 1.00 93.39 639 PHE B C 1
ATOM 2203 O O . PHE B 1 154 ? 10.453 8.641 -36.485 1.00 99.70 639 PHE B O 1
ATOM 2211 N N . PRO B 1 155 ? 9.920 8.156 -38.618 1.00 91.52 640 PRO B N 1
ATOM 2212 C CA . PRO B 1 155 ? 9.664 8.513 -40.023 1.00 101.39 640 PRO B CA 1
ATOM 2213 C C . PRO B 1 155 ? 8.408 9.369 -40.273 1.00 97.99 640 PRO B C 1
ATOM 2214 O O . PRO B 1 155 ? 8.019 9.529 -41.433 1.00 112.74 640 PRO B O 1
ATOM 2218 N N . ASN B 1 156 ? 7.794 9.902 -39.223 1.00 90.10 641 ASN B N 1
ATOM 2219 C CA . ASN B 1 156 ? 6.519 10.620 -39.333 1.00 92.92 641 ASN B CA 1
ATOM 2220 C C . ASN B 1 156 ? 6.718 12.132 -39.416 1.00 87.61 641 ASN B C 1
ATOM 2221 O O . ASN B 1 156 ? 6.049 12.895 -38.718 1.00 79.81 641 ASN B O 1
ATOM 2226 N N . GLU B 1 157 ? 7.631 12.599 -40.262 1.00 99.42 642 GLU B N 1
ATOM 2227 C CA . GLU B 1 157 ? 7.855 14.034 -40.372 1.00 99.70 642 GLU B CA 1
ATOM 2228 C C . GLU B 1 157 ? 6.633 14.719 -40.969 1.00 100.87 642 GLU B C 1
ATOM 2229 O O . GLU B 1 157 ? 6.039 14.238 -41.941 1.00 89.39 642 GLU B O 1
ATOM 2235 N N . ARG B 1 158 ? 6.266 15.855 -40.384 1.00 100.31 643 ARG B N 1
ATOM 2236 C CA . ARG B 1 158 ? 5.063 16.577 -40.780 1.00 97.94 643 ARG B CA 1
ATOM 2237 C C . ARG B 1 158 ? 5.363 17.777 -41.680 1.00 100.39 643 ARG B C 1
ATOM 2238 O O . ARG B 1 158 ? 6.289 17.767 -42.503 1.00 99.64 643 ARG B O 1
#

Secondary structure (DSSP, 8-state):
--SEEEEEEE------EEEEEEEEEGGG---B----EEEEEEETTTEEEEEE--TT-EEEEEE-TTB--EEEEES-EEEEETTEEE--TTEEE---TT-EEEEEE-SSSPPEEEEEEEB-HHHHHHTT-S-TT-/-GGGS-SEEEEEEE---SS-TT-EEEEEEEEEGGG-------EEEEEEETTTEEEEEE--TT-EEEEEE-TT---EEEEES-EEEEETTEEE--TTEEE---TT-EEEEEE-SSSPPEEEEEEE--HHHHHHH--SSTT---

Foldseek 3Di:
DDAWDWDWAQDVVHRDIDIDTPDGDVVPDDWDDLKTWDWDDDDPPFKTKIKIKAAFRKFDKDAPAQKKKKAWQAAKKWKDKQNDIDIGHRDMDMHDHPIIMMMTGPGHHMTMIIDMMGGDVVVCVVVVHDDPVD/DVVVDDQWDWDKAQDCDPVDRRDIDIDTPDHDQVPDDFDVKTWDWDDDDPPFKTKIKIKAAFDKFDKDACQQKKKKAWQAAKKWKDKANDIDIHHGDMDMRGHGTMMIMTGPGHHMIMIIDMIGGDVVVCVVQNRCDPPNND

Radius of gyration: 18.76 Å; Cα contacts (8 Å, |Δi|>4): 725; chains: 2; bounding box: 41×52×52 Å

Solvent-accessible surface area: 14546 Å² total

Nearest PDB structures (foldseek):
  6o2d-assembly1_A  TM=1.008E+00  e=6.347E-25  Schizosaccharomyces pombe
  3rns-assembly1_A  TM=7.977E-01  e=1.135E-04  Leptotrichia buccalis C-1013-b
  3es4-assembly1_B  TM=8.422E-01  e=2.806E-04  Agrobacterium fabrum str. C58
  1y3t-assembly1_B  TM=7.243E-01  e=8.699E-05  Bacillus subtilis
  3h9a-assembly1_A  TM=8.685E-01  e=9.546E-04  Bacillus subtilis

GO terms:
  GO:0000775 chromosome, centromeric region (C, IDA)
  GO:0000776 kinetochore (C, IDA)
  GO:0000779 condensed chromosome, centromeric region (C, IDA)
  GO:0019237 centromeric DNA binding (F, IDA)
  GO:0140483 kinetochore adaptor activity (F, EXP)
  GO:0051315 attachment of mitotic spindle microtubules to kinetochore (P, IGI)
  GO:0005634 nucleus (C, HDA)
  GO:0005730 nucleolus (C, HDA)
  GO:0051382 kinetochore assembly (P, IMP)
  GO:0000070 mitotic sister chromatid segregation (P, IMP)
  GO:0140483 kinetochore adaptor activity (F, IPI)

Organism: Schizosaccharomyces pombe (strain 972 / ATCC 24843) (NCBI:txid284812)

Sequence (276 aa):
YKDEINCEVLSWNPKASEERVVGYSLPSVNLQQQLKFASLFKEEPSFAAGVVEPAGAEKPVKPSKHNISFCILQGKIEVTVNATTFRKKDGVFIVPRGNYYSIKNIGKEAVRLYYTHATDTLENKRRGIGDFPNYDAFYKDEINCEVLSWNEQNPKASEERVVGYSLPSVNLQQLKFASLFKEEPSFAAGVVEPAGAEKPVKPSKHNISFCILQGKIEVTVNATTFRKKDGVFIVPRGNYYSIKNIGKEAVRLYYTHATDTLENKRRGIGDFPNER

B-factor: mean 71.66, std 18.61, range [34.4, 147.18]

InterPro domains:
  IPR011051 RmlC-like cupin domain superfamily [SSF51182] (547-627)
  IPR014710 RmlC-like jelly roll fold [G3DSA:2.60.120.10] (537-626)
  IPR025974 Mif2/CENP-C cupin domain [PF11699] (539-624)
  IPR028386 Centromere protein C/Mif2/cnp3 [PTHR16684] (183-625)